Protein AF-A0A8T0G7X6-F1 (afdb_monomer_lite)

Foldseek 3Di:
DDDDDDDDDDDDDDDDDDDDDDDDDDDDDDDDDDDDDDDDDDDDDDDDDDDDDDDDDDDDDDDDDDDDDDPPPPPPDPPPPDPQQLQNCLVVLLVVPDADDDLLHGDEDPCRNFVQKAWCPHPDPSHFFKWFAPPVCLVPVVVLLVVLCVVQFAPKDWDDWDWDDPVPWTWIKTWMWGDADPGIKIKIWIRTRRIITIMIGDSHWDADPPVRHTDYSVCRSVVSVVSSCVSSVTDGPDPVPPD

pLDDT: mean 71.06, std 24.98, range [27.72, 97.06]

Radius of gyration: 34.69 Å; chains: 1; bounding box: 68×99×105 Å

Sequence (243 aa):
MASLCSSCRPQAHLSLVSSKLATTSPTRTRQHLSMCRNQSSSNSSAEETHSIDGAASVIRTALCSVVCTAAVVLQSLPDTAVAATPYSQSQTQSERLQIGLLNGRIRACPLDINPNCVSTSSSNQAYAFPWEVPASDSATAVKKIESAILGTQKNPQIVKVEDISDGKRNGKYMVAEVDGFLGRDTLEFLVRDDIVTYRSMANKVQYVYPFTTPLGDFGAQQKHIQALGDELGWLLPDFDTTK

Organism: Ceratodon purpureus (NCBI:txid3225)

InterPro domains:
  IPR010865 Protein of unknown function DUF1499 [PF07386] (113-232)
  IPR037734 Thylakoid lumenal 17.9kDa protein [PTHR36783] (22-242)

Secondary structure (DSSP, 8-state):
-------------------------------------------------------------------------------------HHHHHHTHHHH---SEETTEEPPP-TTT-SSEEETT-SSTTB-PPEEPPTTTGGGHHHHHHHHHHHHSSS-EEEEEEEEE-SS-EEEEEEEEEE-SSSEEEEEEEEETTEEEEEEEES---EETTTTEEPP-TTHHHHHHHHHHHHHTPBP--GGG--

Structure (mmCIF, N/CA/C/O backbone):
data_AF-A0A8T0G7X6-F1
#
_entry.id   AF-A0A8T0G7X6-F1
#
loop_
_atom_site.group_PDB
_atom_site.id
_atom_site.type_symbol
_atom_site.label_atom_id
_atom_site.label_alt_id
_atom_site.label_comp_id
_atom_site.label_asym_id
_atom_site.label_entity_id
_atom_site.label_seq_id
_atom_site.pdbx_PDB_ins_code
_atom_site.Cartn_x
_atom_site.Cartn_y
_atom_site.Cartn_z
_atom_site.occupancy
_atom_site.B_iso_or_equiv
_atom_site.auth_seq_id
_atom_site.auth_comp_id
_atom_site.auth_asym_id
_atom_site.auth_atom_id
_atom_site.pdbx_PDB_model_num
ATOM 1 N N . MET A 1 1 ? -24.792 -42.564 39.407 1.00 38.50 1 MET A N 1
ATOM 2 C CA . MET A 1 1 ? -23.898 -43.741 39.481 1.00 38.50 1 MET A CA 1
ATOM 3 C C . MET A 1 1 ? -22.572 -43.291 38.874 1.00 38.50 1 MET A C 1
ATOM 5 O O . MET A 1 1 ? -22.574 -42.991 37.694 1.00 38.50 1 MET A O 1
ATOM 9 N N . ALA A 1 2 ? -21.651 -42.757 39.691 1.00 36.31 2 ALA A N 1
ATOM 10 C CA . ALA A 1 2 ? -20.447 -43.437 40.224 1.00 36.31 2 ALA A CA 1
ATOM 11 C C . ALA A 1 2 ? -19.443 -43.794 39.097 1.00 36.31 2 ALA A C 1
ATOM 13 O O . ALA A 1 2 ? -19.868 -44.365 38.109 1.00 36.31 2 ALA A O 1
ATOM 14 N N . SER A 1 3 ? -18.129 -43.543 39.134 1.00 34.56 3 SER A N 1
ATOM 15 C CA . SER A 1 3 ? -17.197 -43.042 40.150 1.00 34.56 3 SER A CA 1
ATOM 16 C C . SER A 1 3 ? -15.853 -42.666 39.476 1.00 34.56 3 SER A C 1
ATOM 18 O O . SER A 1 3 ? -15.561 -43.100 38.368 1.00 34.56 3 SER A O 1
ATOM 20 N N . LEU A 1 4 ? -15.075 -41.873 40.215 1.00 42.56 4 LEU A N 1
ATOM 21 C CA . LEU A 1 4 ? -13.697 -41.362 40.096 1.00 42.56 4 LEU A CA 1
ATOM 22 C C . LEU A 1 4 ? -12.575 -42.330 39.649 1.00 42.56 4 LEU A C 1
ATOM 24 O O . LEU A 1 4 ? -12.628 -43.507 39.991 1.00 42.56 4 LEU A O 1
ATOM 28 N N . CYS A 1 5 ? -11.511 -41.768 39.037 1.00 35.19 5 CYS A N 1
ATOM 29 C CA . CYS A 1 5 ? -10.055 -41.938 39.321 1.00 35.19 5 CYS A CA 1
ATOM 30 C C . CYS A 1 5 ? -9.218 -41.396 38.135 1.00 35.19 5 CYS A C 1
ATOM 32 O O . CYS A 1 5 ? -9.669 -41.483 37.004 1.00 35.19 5 CYS A O 1
ATOM 34 N N . SER A 1 6 ? -7.978 -40.907 38.221 1.00 37.00 6 SER A N 1
ATOM 35 C CA . SER A 1 6 ? -7.136 -40.297 39.258 1.00 37.00 6 SER A CA 1
ATOM 36 C C . SER A 1 6 ? -5.908 -39.699 38.540 1.00 37.00 6 SER A C 1
ATOM 38 O O . SER A 1 6 ? -5.442 -40.230 37.538 1.00 37.00 6 SER A O 1
ATOM 40 N N . SER A 1 7 ? -5.410 -38.601 39.101 1.00 38.72 7 SER A N 1
ATOM 41 C CA . SER A 1 7 ? -4.152 -37.874 38.864 1.00 38.72 7 SER A CA 1
ATOM 42 C C . SER A 1 7 ? -2.894 -38.714 38.570 1.00 38.72 7 SER A C 1
ATOM 44 O O . SER A 1 7 ? -2.686 -39.735 39.219 1.00 38.72 7 SER A O 1
ATOM 46 N N . CYS A 1 8 ? -1.984 -38.188 37.733 1.00 32.84 8 CYS A N 1
ATOM 47 C CA . CYS A 1 8 ? -0.552 -38.140 38.068 1.00 32.84 8 CYS A CA 1
ATOM 48 C C . CYS A 1 8 ? 0.222 -37.097 37.233 1.00 32.84 8 CYS A C 1
ATOM 50 O O . CYS A 1 8 ? 0.187 -37.083 36.006 1.00 32.84 8 CYS A O 1
ATOM 52 N N . ARG A 1 9 ? 0.934 -36.228 37.953 1.00 38.31 9 ARG A N 1
ATOM 53 C CA . ARG A 1 9 ? 1.831 -35.140 37.529 1.00 38.31 9 ARG A CA 1
ATOM 54 C C . ARG A 1 9 ? 3.256 -35.555 37.923 1.00 38.31 9 ARG A C 1
ATOM 56 O O . ARG A 1 9 ? 3.391 -36.176 38.975 1.00 38.31 9 ARG A O 1
ATOM 63 N N . PRO A 1 10 ? 4.313 -35.121 37.220 1.00 35.34 10 PRO A N 1
ATOM 64 C CA . PRO A 1 10 ? 5.614 -34.967 37.864 1.00 35.34 10 PRO A CA 1
ATOM 65 C C . PRO A 1 10 ? 6.030 -33.494 37.914 1.00 35.34 10 PRO A C 1
ATOM 67 O O . PRO A 1 10 ? 6.134 -32.808 36.901 1.00 35.34 10 PRO A O 1
ATOM 70 N N . GLN A 1 11 ? 6.262 -33.032 39.139 1.00 35.81 11 GLN A N 1
ATOM 71 C CA . GLN A 1 11 ? 7.026 -31.842 39.501 1.00 35.81 11 GLN A CA 1
ATOM 72 C C . GLN A 1 11 ? 8.491 -32.268 39.665 1.00 35.81 11 GLN A C 1
ATOM 74 O O . GLN A 1 11 ? 8.756 -33.250 40.355 1.00 35.81 11 GLN A O 1
ATOM 79 N N . ALA A 1 12 ? 9.432 -31.508 39.106 1.00 38.78 12 ALA A N 1
ATOM 80 C CA . ALA A 1 12 ? 10.824 -31.519 39.546 1.00 38.78 12 ALA A CA 1
ATOM 81 C C . ALA A 1 12 ? 11.119 -30.189 40.252 1.00 38.78 12 ALA A C 1
ATOM 83 O O . ALA A 1 12 ? 10.685 -29.124 39.813 1.00 38.78 12 ALA A O 1
ATOM 84 N N . HIS A 1 13 ? 11.795 -30.290 41.392 1.00 33.59 13 HIS A N 1
ATOM 85 C CA . HIS A 1 13 ? 11.956 -29.261 42.410 1.00 33.59 13 HIS A CA 1
ATOM 86 C C . HIS A 1 13 ? 13.442 -28.870 42.517 1.00 33.59 13 HIS A C 1
ATOM 88 O O . HIS A 1 13 ? 14.295 -29.748 42.551 1.00 33.59 13 HIS A O 1
ATOM 94 N N . LEU A 1 14 ? 13.682 -27.555 42.602 1.00 35.25 14 LEU A N 1
ATOM 95 C CA . LEU A 1 14 ? 14.741 -26.808 43.311 1.00 35.25 14 LEU A CA 1
ATOM 96 C C . LEU A 1 14 ? 16.224 -27.237 43.260 1.00 35.25 14 LEU A C 1
ATOM 98 O O . LEU A 1 14 ? 16.594 -28.282 43.777 1.00 35.25 14 LEU A O 1
ATOM 102 N N . SER A 1 15 ? 17.087 -26.245 42.991 1.00 32.94 15 SER A N 1
ATOM 103 C CA . SER A 1 15 ? 18.004 -25.735 44.032 1.00 32.94 15 SER A CA 1
ATOM 104 C C . SER A 1 15 ? 18.528 -24.320 43.733 1.00 32.94 15 SER A C 1
ATOM 106 O O . SER A 1 15 ? 19.076 -24.058 42.666 1.00 32.94 15 SER A O 1
ATOM 108 N N . LEU A 1 16 ? 18.365 -23.441 44.728 1.00 35.25 16 LEU A N 1
ATOM 109 C CA . LEU A 1 16 ? 19.013 -22.139 44.921 1.00 35.25 16 LEU A CA 1
ATOM 110 C C . LEU A 1 16 ? 20.541 -22.270 45.052 1.00 35.25 16 LEU A C 1
ATOM 112 O O . LEU A 1 16 ? 21.002 -23.129 45.798 1.00 35.25 16 LEU A O 1
ATOM 116 N N . VAL A 1 17 ? 21.286 -21.287 44.532 1.00 34.47 17 VAL A N 1
ATOM 117 C CA . VAL A 1 17 ? 22.502 -20.765 45.185 1.00 34.47 17 VAL A CA 1
ATOM 118 C C . VAL A 1 17 ? 22.492 -19.237 45.091 1.00 34.47 17 VAL A C 1
ATOM 120 O O . VAL A 1 17 ? 22.180 -18.663 44.053 1.00 34.47 17 VAL A O 1
ATOM 123 N N . SER A 1 18 ? 22.795 -18.600 46.220 1.00 35.97 18 SER A N 1
ATOM 124 C CA . SER A 1 18 ? 22.782 -17.161 46.476 1.00 35.97 18 SER A CA 1
ATOM 125 C C . SER A 1 18 ? 24.140 -16.735 47.038 1.00 35.97 18 SER A C 1
ATOM 127 O O . SER A 1 18 ? 24.637 -17.385 47.957 1.00 35.97 18 SER A O 1
ATOM 129 N N . SER A 1 19 ? 24.697 -15.631 46.537 1.00 35.44 19 SER A N 1
ATOM 130 C CA . SER A 1 19 ? 25.733 -14.801 47.189 1.00 35.44 19 SER A CA 1
ATOM 131 C C . SER A 1 19 ? 25.877 -13.491 46.388 1.00 35.44 19 SER A C 1
ATOM 133 O O . SER A 1 19 ? 26.244 -13.506 45.223 1.00 35.44 19 SER A O 1
ATOM 135 N N . LYS A 1 20 ? 25.274 -12.380 46.836 1.00 32.72 20 LYS A N 1
ATOM 136 C CA . LYS A 1 20 ? 25.773 -11.322 47.751 1.00 32.72 20 LYS A CA 1
ATOM 137 C C . LYS A 1 20 ? 26.868 -10.386 47.187 1.00 32.72 20 LYS A C 1
ATOM 139 O O . LYS A 1 20 ? 28.030 -10.750 47.133 1.00 32.72 20 LYS A O 1
ATOM 144 N N . LEU A 1 21 ? 26.414 -9.152 46.912 1.00 34.34 21 LEU A N 1
ATOM 145 C CA . LEU A 1 21 ? 26.937 -7.821 47.293 1.00 34.34 21 LEU A CA 1
ATOM 146 C C . LEU A 1 21 ? 28.433 -7.478 47.121 1.00 34.34 21 LEU A C 1
ATOM 148 O O . LEU A 1 21 ? 29.266 -8.002 47.851 1.00 34.34 21 LEU A O 1
ATOM 152 N N . ALA A 1 22 ? 28.709 -6.401 46.369 1.00 32.16 22 ALA A N 1
ATOM 153 C CA . ALA A 1 22 ? 29.628 -5.339 46.805 1.00 32.16 22 ALA A CA 1
ATOM 154 C C . ALA A 1 22 ? 29.417 -4.009 46.047 1.00 32.16 22 ALA A C 1
ATOM 156 O O . ALA A 1 22 ? 29.559 -3.910 44.833 1.00 32.16 22 ALA A O 1
ATOM 157 N N . THR A 1 23 ? 29.092 -2.993 46.840 1.00 30.73 23 THR A N 1
ATOM 158 C CA . THR A 1 23 ? 29.170 -1.539 46.654 1.00 30.73 23 THR A CA 1
ATOM 159 C C . THR A 1 23 ? 30.551 -1.058 46.196 1.00 30.73 23 THR A C 1
ATOM 161 O O . THR A 1 23 ? 31.540 -1.542 46.736 1.00 30.73 23 THR A O 1
ATOM 164 N N . THR A 1 24 ? 30.628 -0.044 45.319 1.00 32.19 24 THR A N 1
ATOM 165 C CA . THR A 1 24 ? 31.386 1.223 45.528 1.00 32.19 24 THR A CA 1
ATOM 166 C C . THR A 1 24 ? 31.416 2.113 44.275 1.00 32.19 24 THR A C 1
ATOM 168 O O . THR A 1 24 ? 31.915 1.731 43.223 1.00 32.19 24 THR A O 1
ATOM 171 N N . SER A 1 25 ? 30.928 3.349 44.424 1.00 38.19 25 SER A N 1
ATOM 172 C CA . SER A 1 25 ? 31.364 4.515 43.641 1.00 38.19 25 SER A CA 1
ATOM 173 C C . SER A 1 25 ? 32.756 4.961 44.113 1.00 38.19 25 SER A C 1
ATOM 175 O O . SER A 1 25 ? 33.103 4.724 45.274 1.00 38.19 25 SER A O 1
ATOM 177 N N . PRO A 1 26 ? 33.513 5.700 43.282 1.00 41.00 26 PRO A N 1
ATOM 178 C CA . PRO A 1 26 ? 33.838 7.060 43.711 1.00 41.00 26 PRO A CA 1
ATOM 179 C C . PRO A 1 26 ? 33.877 8.111 42.586 1.00 41.00 26 PRO A C 1
ATOM 181 O O . PRO A 1 26 ? 34.271 7.883 41.447 1.00 41.00 26 PRO A O 1
ATOM 184 N N . THR A 1 27 ? 33.497 9.313 42.999 1.00 33.62 27 THR A N 1
ATOM 185 C CA . THR A 1 27 ? 33.714 10.638 42.411 1.00 33.62 27 THR A CA 1
ATOM 186 C C . THR A 1 27 ? 35.208 11.021 42.420 1.00 33.62 27 THR A C 1
ATOM 188 O O . THR A 1 27 ? 35.896 10.612 43.354 1.00 33.62 27 THR A O 1
ATOM 191 N N . ARG A 1 28 ? 35.669 11.893 41.488 1.00 32.31 28 ARG A N 1
ATOM 192 C CA . ARG A 1 28 ? 36.459 13.148 41.737 1.00 32.31 28 ARG A CA 1
ATOM 193 C C . ARG A 1 28 ? 37.462 13.560 40.612 1.00 32.31 28 ARG A C 1
ATOM 195 O O . ARG A 1 28 ? 38.584 13.087 40.577 1.00 32.31 28 ARG A O 1
ATOM 202 N N . THR A 1 29 ? 37.049 14.545 39.791 1.00 31.83 29 THR A N 1
ATOM 203 C CA . THR A 1 29 ? 37.648 15.907 39.599 1.00 31.83 29 THR A CA 1
ATOM 204 C C . THR A 1 29 ? 38.984 16.190 38.849 1.00 31.83 29 THR A C 1
ATOM 206 O O . THR A 1 29 ? 40.036 15.724 39.260 1.00 31.83 29 THR A O 1
ATOM 209 N N . ARG A 1 30 ? 38.894 17.219 37.955 1.00 35.50 30 ARG A N 1
ATOM 210 C CA . ARG A 1 30 ? 39.888 18.231 37.441 1.00 35.50 30 ARG A CA 1
ATOM 211 C C . ARG A 1 30 ? 40.949 17.749 36.426 1.00 35.50 30 ARG A C 1
ATOM 213 O O . ARG A 1 30 ? 41.383 16.621 36.526 1.00 35.50 30 ARG A O 1
ATOM 220 N N . GLN A 1 31 ? 41.443 18.515 35.436 1.00 33.16 31 GLN A N 1
ATOM 221 C CA . GLN A 1 31 ? 41.565 19.967 35.125 1.00 33.16 31 GLN A CA 1
ATOM 222 C C . GLN A 1 31 ? 41.861 20.098 33.594 1.00 33.16 31 GLN A C 1
ATOM 224 O O . GLN A 1 31 ? 42.490 19.202 33.052 1.00 33.16 31 GLN A O 1
ATOM 229 N N . HIS A 1 32 ? 41.257 21.015 32.820 1.00 31.17 32 HIS A N 1
ATOM 230 C CA . HIS A 1 32 ? 41.670 22.394 32.439 1.00 31.17 32 HIS A CA 1
ATOM 231 C C . HIS A 1 32 ? 42.857 22.544 31.446 1.00 31.17 32 HIS A C 1
ATOM 233 O O . HIS A 1 32 ? 43.876 21.889 31.624 1.00 31.17 32 HIS A O 1
ATOM 239 N N . LEU A 1 33 ? 42.721 23.541 30.538 1.00 32.94 33 LEU A N 1
ATOM 240 C CA . LEU A 1 33 ? 43.637 24.121 29.511 1.00 32.94 33 LEU A CA 1
ATOM 241 C C . LEU A 1 33 ? 43.355 23.637 28.069 1.00 32.94 33 LEU A C 1
ATOM 243 O O . LEU A 1 33 ? 43.176 22.450 27.857 1.00 32.94 33 LEU A O 1
ATOM 247 N N . SER A 1 34 ? 43.317 24.449 27.005 1.00 33.84 34 SER A N 1
ATOM 248 C CA . SER A 1 34 ? 43.441 25.902 26.800 1.00 33.84 34 SER A CA 1
ATOM 249 C C . SER A 1 34 ? 43.168 26.224 25.312 1.00 33.84 34 SER A C 1
ATOM 251 O O . SER A 1 34 ? 43.668 25.520 24.446 1.00 33.84 34 SER A O 1
ATOM 253 N N . MET A 1 35 ? 42.390 27.285 25.070 1.00 30.67 35 MET A N 1
ATOM 254 C CA . MET A 1 35 ? 42.513 28.374 24.076 1.00 30.67 35 MET A CA 1
ATOM 255 C C . MET A 1 35 ? 43.085 28.217 22.637 1.00 30.67 35 MET A C 1
ATOM 257 O O . MET A 1 35 ? 44.117 27.605 22.396 1.00 30.67 35 MET A O 1
ATOM 261 N N . CYS A 1 36 ? 42.468 29.045 21.768 1.00 27.72 36 CYS A N 1
ATOM 262 C CA . CYS A 1 36 ? 42.935 29.696 20.527 1.00 27.72 36 CYS A CA 1
ATOM 263 C C . CYS A 1 36 ? 42.725 28.984 19.176 1.00 27.72 36 CYS A C 1
ATOM 265 O O . CYS A 1 36 ? 43.529 28.154 18.766 1.00 27.72 36 CYS A O 1
ATOM 267 N N . ARG A 1 37 ? 41.781 29.498 18.366 1.00 28.38 37 ARG A N 1
ATOM 268 C CA . ARG A 1 37 ? 42.071 29.753 16.944 1.00 28.38 37 ARG A CA 1
ATOM 269 C C . ARG A 1 37 ? 41.315 30.970 16.406 1.00 28.38 37 ARG A C 1
ATOM 271 O O . ARG A 1 37 ? 40.099 31.071 16.515 1.00 28.38 37 ARG A O 1
ATOM 278 N N . ASN A 1 38 ? 42.112 31.885 15.866 1.00 28.77 38 ASN A N 1
ATOM 279 C CA . ASN A 1 38 ? 41.756 33.160 15.262 1.00 28.77 38 ASN A CA 1
ATOM 280 C C . ASN A 1 38 ? 41.228 32.995 13.827 1.00 28.77 38 ASN A C 1
ATOM 282 O O . ASN A 1 38 ? 41.682 32.109 13.108 1.00 28.77 38 ASN A O 1
ATOM 286 N N . GLN A 1 39 ? 40.331 33.923 13.473 1.00 31.33 39 GLN A N 1
ATOM 287 C CA . GLN A 1 39 ? 40.160 34.663 12.209 1.00 31.33 39 GLN A CA 1
ATOM 288 C C . GLN A 1 39 ? 40.537 34.000 10.878 1.00 31.33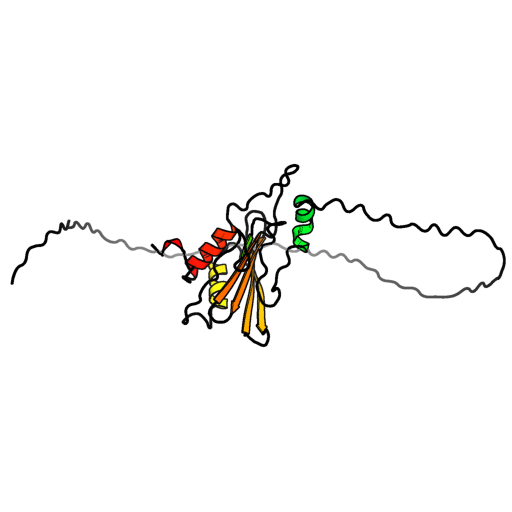 39 GLN A C 1
ATOM 290 O O . GLN A 1 39 ? 41.682 33.614 10.672 1.00 31.33 39 GLN A O 1
ATOM 295 N N . SER A 1 40 ? 39.624 34.093 9.905 1.00 32.19 40 SER A N 1
ATOM 296 C CA . SER A 1 40 ? 39.918 34.600 8.552 1.00 32.19 40 SER A CA 1
ATOM 297 C C . SER A 1 40 ? 38.612 34.937 7.832 1.00 32.19 40 SER A C 1
ATOM 299 O O . SER A 1 40 ? 37.860 34.062 7.416 1.00 32.19 40 SER A O 1
ATOM 301 N N . SER A 1 41 ? 38.353 36.232 7.728 1.00 33.66 41 SER A N 1
ATOM 302 C CA . SER A 1 41 ? 37.435 36.873 6.794 1.00 33.66 41 SER A CA 1
ATOM 303 C C . SER A 1 41 ? 38.135 37.095 5.451 1.00 33.66 41 SER A C 1
ATOM 305 O O . SER A 1 41 ? 39.251 37.610 5.435 1.00 33.66 41 SER A O 1
ATOM 307 N N . SER A 1 42 ? 37.457 36.812 4.339 1.00 34.44 42 SER A N 1
ATOM 308 C CA . SER A 1 42 ? 37.736 37.450 3.048 1.00 34.44 42 SER A CA 1
ATOM 309 C C . SER A 1 42 ? 36.480 37.485 2.170 1.00 34.44 42 SER A C 1
ATOM 311 O O . SER A 1 42 ? 35.826 36.474 1.931 1.00 34.44 42 SER A O 1
ATOM 313 N N . ASN A 1 43 ? 36.160 38.705 1.734 1.00 31.86 43 ASN A N 1
ATOM 314 C CA . ASN A 1 43 ? 35.112 39.087 0.789 1.00 31.86 43 ASN A CA 1
ATOM 315 C C . ASN A 1 43 ? 35.497 38.759 -0.665 1.00 31.86 43 ASN A C 1
ATOM 317 O O . ASN A 1 43 ? 36.675 38.780 -1.013 1.00 31.86 43 ASN A O 1
ATOM 321 N N . SER A 1 44 ? 34.491 38.592 -1.525 1.00 32.78 44 SER A N 1
ATOM 322 C CA . SER A 1 44 ? 34.402 39.136 -2.902 1.00 32.78 44 SER A CA 1
ATOM 323 C C . SER A 1 44 ? 32.973 38.837 -3.395 1.00 32.78 44 SER A C 1
ATOM 325 O O . SER A 1 44 ? 32.543 37.691 -3.346 1.00 32.78 44 SER A O 1
ATOM 327 N N . SER A 1 45 ? 32.070 39.808 -3.558 1.00 30.70 45 SER A N 1
ATOM 328 C CA . SER A 1 45 ? 32.000 40.887 -4.561 1.00 30.70 45 SER A CA 1
ATOM 329 C C . SER A 1 45 ? 31.865 40.359 -5.992 1.00 30.70 45 SER A C 1
ATOM 331 O O . SER A 1 45 ? 32.862 40.009 -6.614 1.00 30.70 45 SER A O 1
ATOM 333 N N . ALA A 1 46 ? 30.634 40.365 -6.507 1.00 33.66 46 ALA A N 1
ATOM 334 C CA . ALA A 1 46 ? 30.335 40.418 -7.934 1.00 33.66 46 ALA A CA 1
ATOM 335 C C . ALA A 1 46 ? 29.163 41.395 -8.144 1.00 33.66 46 ALA A C 1
ATOM 337 O O . ALA A 1 46 ? 28.008 41.079 -7.855 1.00 33.66 46 ALA A O 1
ATOM 338 N N . GLU A 1 47 ? 29.518 42.609 -8.567 1.00 32.09 47 GLU A N 1
ATOM 339 C CA . GLU A 1 47 ? 28.715 43.519 -9.399 1.00 32.09 47 GLU A CA 1
ATOM 340 C C . GLU A 1 47 ? 28.405 42.810 -10.749 1.00 32.09 47 GLU A C 1
ATOM 342 O O . GLU A 1 47 ? 29.050 41.821 -11.084 1.00 32.09 47 GLU A O 1
ATOM 347 N N . GLU A 1 48 ? 27.434 43.170 -11.590 1.00 32.09 48 GLU A N 1
ATOM 348 C CA . GLU A 1 48 ? 26.993 44.508 -11.971 1.00 32.09 48 GLU A CA 1
ATOM 349 C C . GLU A 1 48 ? 25.700 44.387 -12.809 1.00 32.09 48 GLU A C 1
ATOM 351 O O . GLU A 1 48 ? 25.562 43.512 -13.667 1.00 32.09 48 GLU A O 1
ATOM 356 N N . THR A 1 49 ? 24.747 45.284 -12.574 1.00 38.47 49 THR A N 1
ATOM 357 C CA . THR A 1 49 ? 23.612 45.591 -13.456 1.00 38.47 49 THR A CA 1
ATOM 358 C C . THR A 1 49 ? 23.921 46.884 -14.193 1.00 38.47 49 THR A C 1
ATOM 360 O O . THR A 1 49 ? 24.292 47.827 -13.510 1.00 38.47 49 THR A O 1
ATOM 363 N N . HIS A 1 50 ? 23.649 47.003 -15.497 1.00 32.56 50 HIS A N 1
ATOM 364 C CA . HIS A 1 50 ? 23.304 48.303 -16.092 1.00 32.56 50 HIS A CA 1
ATOM 365 C C . HIS A 1 50 ? 22.521 48.169 -17.411 1.00 32.56 50 HIS A C 1
ATOM 367 O O . HIS A 1 50 ? 22.984 47.580 -18.385 1.00 32.56 50 HIS A O 1
ATOM 373 N N . SER A 1 51 ? 21.323 48.760 -17.408 1.00 36.09 51 SER A N 1
ATOM 374 C CA . SER A 1 51 ? 20.514 49.140 -18.574 1.00 36.09 51 SER A CA 1
ATOM 375 C C . SER A 1 51 ? 21.061 50.407 -19.231 1.00 36.09 51 SER A C 1
ATOM 377 O O . SER A 1 51 ? 21.533 51.288 -18.511 1.00 36.09 51 SER A O 1
ATOM 379 N N . ILE A 1 52 ? 20.872 50.560 -20.550 1.00 43.97 52 ILE A N 1
ATOM 380 C CA . ILE A 1 52 ? 20.821 51.869 -21.226 1.00 43.97 52 ILE A CA 1
ATOM 381 C C . ILE A 1 52 ? 19.777 51.834 -22.361 1.00 43.97 52 ILE A C 1
ATOM 383 O O . ILE A 1 52 ? 19.722 50.890 -23.149 1.00 43.97 52 ILE A O 1
ATOM 387 N N . ASP A 1 53 ? 18.953 52.881 -22.385 1.00 35.53 53 ASP A N 1
ATOM 388 C CA . ASP A 1 53 ? 17.903 53.249 -23.339 1.00 35.53 53 ASP A CA 1
ATOM 389 C C . ASP A 1 53 ? 18.389 53.584 -24.767 1.00 35.53 53 ASP A C 1
ATOM 391 O O . ASP A 1 53 ? 19.494 54.085 -24.961 1.00 35.53 53 ASP A O 1
ATOM 395 N N . GLY A 1 54 ? 17.458 53.511 -25.733 1.00 33.78 54 GLY A N 1
ATOM 396 C CA . GLY A 1 54 ? 17.139 54.706 -26.534 1.00 33.78 54 GLY A CA 1
ATOM 397 C C . GLY A 1 54 ? 17.425 54.736 -28.049 1.00 33.78 54 GLY A C 1
ATOM 398 O O . GLY A 1 54 ? 18.562 54.848 -28.482 1.00 33.78 54 GLY A O 1
ATOM 399 N N . ALA A 1 55 ? 16.321 54.871 -28.803 1.00 37.03 55 ALA A N 1
ATOM 400 C CA . ALA A 1 55 ? 16.123 55.685 -30.021 1.00 37.03 55 ALA A CA 1
ATOM 401 C C . ALA A 1 55 ? 16.461 55.145 -31.442 1.00 37.03 55 ALA A C 1
ATOM 403 O O . ALA A 1 55 ? 17.583 55.185 -31.925 1.00 37.03 55 ALA A O 1
ATOM 404 N N . ALA A 1 56 ? 15.367 54.795 -32.139 1.00 40.81 56 ALA A N 1
ATOM 405 C CA . ALA A 1 56 ? 14.918 55.234 -33.474 1.00 40.81 56 ALA A CA 1
ATOM 406 C C . ALA A 1 56 ? 15.851 55.190 -34.709 1.00 40.81 56 ALA A C 1
ATOM 408 O O . ALA A 1 56 ? 16.769 55.989 -34.847 1.00 40.81 56 ALA A O 1
ATOM 409 N N . SER A 1 57 ? 15.415 54.454 -35.743 1.00 36.34 57 SER A N 1
ATOM 410 C CA . SER A 1 57 ? 15.320 55.011 -37.103 1.00 36.34 57 SER A CA 1
ATOM 411 C C . SER A 1 57 ? 14.320 54.235 -37.967 1.00 36.34 57 SER A C 1
ATOM 413 O O . SER A 1 57 ? 14.307 53.006 -38.003 1.00 36.34 57 SER A O 1
ATOM 415 N N . VAL A 1 58 ? 13.458 54.991 -38.643 1.00 46.28 58 VAL A N 1
ATOM 416 C CA . VAL A 1 58 ? 12.434 54.551 -39.592 1.00 46.28 58 VAL A CA 1
ATOM 417 C C . VAL A 1 58 ? 13.042 54.582 -40.990 1.00 46.28 58 VAL A C 1
ATOM 419 O O . VAL A 1 58 ? 13.446 55.648 -41.441 1.00 46.28 58 VAL A O 1
ATOM 422 N N . ILE A 1 59 ? 13.016 53.466 -41.723 1.00 49.16 59 ILE A N 1
ATOM 423 C CA . ILE A 1 59 ? 13.087 53.494 -43.191 1.00 49.16 59 ILE A CA 1
ATOM 424 C C . ILE A 1 59 ? 11.980 52.594 -43.738 1.00 49.16 59 ILE A C 1
ATOM 426 O O . ILE A 1 59 ? 12.041 51.370 -43.673 1.00 49.16 59 ILE A O 1
ATOM 430 N N . ARG A 1 60 ? 10.938 53.242 -44.264 1.00 50.56 60 ARG A N 1
ATOM 431 C CA . ARG A 1 60 ? 9.968 52.647 -45.181 1.00 50.56 60 ARG A CA 1
ATOM 432 C C . ARG A 1 60 ? 10.438 52.934 -46.601 1.00 50.56 60 ARG A C 1
ATOM 434 O O . ARG A 1 60 ? 10.458 54.096 -46.992 1.00 50.56 60 ARG A O 1
ATOM 441 N N . THR A 1 61 ? 10.683 51.898 -47.390 1.00 50.00 61 THR A N 1
ATOM 442 C CA . THR A 1 61 ? 10.544 51.958 -48.849 1.00 50.00 61 THR A CA 1
ATOM 443 C C . THR A 1 61 ? 9.937 50.659 -49.353 1.00 50.00 61 THR A C 1
ATOM 445 O O . THR A 1 61 ? 10.112 49.586 -48.782 1.00 50.00 61 THR A O 1
ATOM 448 N N . ALA A 1 62 ? 9.100 50.822 -50.367 1.00 47.00 62 ALA A N 1
ATOM 449 C CA . ALA A 1 62 ? 8.082 49.889 -50.788 1.00 47.00 62 ALA A CA 1
ATOM 450 C C . ALA A 1 62 ? 8.475 49.122 -52.060 1.00 47.00 62 ALA A C 1
ATOM 452 O O . ALA A 1 62 ? 9.165 49.655 -52.922 1.00 47.00 62 ALA A O 1
ATOM 453 N N . LEU A 1 63 ? 7.844 47.950 -52.172 1.00 47.94 63 LEU A N 1
ATOM 454 C CA . LEU A 1 63 ? 7.308 47.297 -53.372 1.00 47.94 63 LEU A CA 1
ATOM 455 C C . LEU A 1 63 ? 8.215 46.512 -54.337 1.00 47.94 63 LEU A C 1
ATOM 457 O O . LEU A 1 63 ? 9.212 46.985 -54.863 1.00 47.94 63 LEU A O 1
ATOM 461 N N . CYS A 1 64 ? 7.629 45.355 -54.672 1.00 37.72 64 CYS A N 1
ATOM 462 C CA . CYS A 1 64 ? 7.756 44.534 -55.874 1.00 37.72 64 CYS A CA 1
ATOM 463 C C . CYS A 1 64 ? 8.983 43.631 -56.010 1.00 37.72 64 CYS A C 1
ATOM 465 O O . CYS A 1 64 ? 10.006 44.042 -56.534 1.00 37.72 64 CYS A O 1
ATOM 467 N N . SER A 1 65 ? 8.772 42.333 -55.773 1.00 43.38 65 SER A N 1
ATOM 468 C CA . SER A 1 65 ? 8.620 41.398 -56.900 1.00 43.38 65 SER A CA 1
ATOM 469 C C . SER A 1 65 ? 8.169 40.013 -56.432 1.00 43.38 65 SER A C 1
ATOM 471 O O . SER A 1 65 ? 8.678 39.453 -55.467 1.00 43.38 65 SER A O 1
ATOM 473 N N . VAL A 1 66 ? 7.181 39.500 -57.160 1.00 58.84 66 VAL A N 1
ATOM 474 C CA . VAL A 1 66 ? 6.719 38.111 -57.243 1.00 58.84 66 VAL A CA 1
ATOM 475 C C . VAL A 1 66 ? 7.906 37.139 -57.284 1.00 58.84 66 VAL A C 1
ATOM 477 O O . VAL A 1 66 ? 8.896 37.460 -57.933 1.00 58.84 66 VAL A O 1
ATOM 480 N N . VAL A 1 67 ? 7.775 35.963 -56.649 1.00 49.66 67 VAL A N 1
ATOM 481 C CA . VAL A 1 67 ? 8.114 34.618 -57.182 1.00 49.66 67 VAL A CA 1
ATOM 482 C C . VAL A 1 67 ? 8.358 33.603 -56.040 1.00 49.66 67 VAL A C 1
ATOM 484 O O . VAL A 1 67 ? 9.043 33.881 -55.064 1.00 49.66 67 VAL A O 1
ATOM 487 N N . CYS A 1 68 ? 7.809 32.399 -56.245 1.00 40.25 68 CYS A N 1
ATOM 488 C CA . CYS A 1 68 ? 8.061 31.121 -55.565 1.00 40.25 68 CYS A CA 1
ATOM 489 C C . CYS A 1 68 ? 7.385 30.848 -54.212 1.00 40.25 68 CYS A C 1
ATOM 491 O O . CYS A 1 68 ? 7.970 30.884 -53.134 1.00 40.25 68 CYS A O 1
ATOM 493 N N . THR A 1 69 ? 6.145 30.372 -54.335 1.00 53.47 69 THR A N 1
ATOM 494 C CA . THR A 1 69 ? 5.620 29.239 -53.566 1.00 53.47 69 THR A CA 1
ATOM 495 C C . THR A 1 69 ? 6.646 28.110 -53.422 1.00 53.47 69 THR A C 1
ATOM 497 O O . THR A 1 69 ? 6.954 27.424 -54.393 1.00 53.47 69 THR A O 1
ATOM 500 N N . ALA A 1 70 ? 7.099 27.874 -52.197 1.00 48.84 70 ALA A N 1
ATOM 501 C CA . ALA A 1 70 ? 7.507 26.560 -51.708 1.00 48.84 70 ALA A CA 1
ATOM 502 C C . ALA A 1 70 ? 7.415 26.581 -50.177 1.00 48.84 70 ALA A C 1
ATOM 504 O O . ALA A 1 70 ? 8.417 26.631 -49.468 1.00 48.84 70 ALA A O 1
ATOM 505 N N . ALA A 1 71 ? 6.188 26.594 -49.651 1.00 50.38 71 ALA A N 1
ATOM 506 C CA . ALA A 1 71 ? 5.984 26.183 -48.272 1.00 50.38 71 ALA A CA 1
ATOM 507 C C . ALA A 1 71 ? 6.326 24.690 -48.209 1.00 50.38 71 ALA A C 1
ATOM 509 O O . ALA A 1 71 ? 5.545 23.846 -48.648 1.00 50.38 71 ALA A O 1
ATOM 510 N N . VAL A 1 72 ? 7.526 24.369 -47.726 1.00 48.75 72 VAL A N 1
ATOM 511 C CA . VAL A 1 72 ? 7.874 23.012 -47.311 1.00 48.75 72 VAL A CA 1
ATOM 512 C C . VAL A 1 72 ? 6.972 22.703 -46.123 1.00 48.75 72 VAL A C 1
ATOM 514 O O . VAL A 1 72 ? 7.251 23.084 -44.989 1.00 48.75 72 VAL A O 1
ATOM 517 N N . VAL A 1 73 ? 5.841 22.058 -46.397 1.00 51.22 73 VAL A N 1
ATOM 518 C CA . VAL A 1 73 ? 5.065 21.379 -45.367 1.00 51.22 73 VAL A CA 1
ATOM 519 C C . VAL A 1 73 ? 5.941 20.215 -44.920 1.00 51.22 73 VAL A C 1
ATOM 521 O O . VAL A 1 73 ? 5.950 19.156 -45.543 1.00 51.22 73 VAL A O 1
ATOM 524 N N . LEU A 1 74 ? 6.727 20.429 -43.863 1.00 51.25 74 LEU A N 1
ATOM 525 C CA . LEU A 1 74 ? 7.237 19.349 -43.028 1.00 51.25 74 LEU A CA 1
ATOM 526 C C . LEU A 1 74 ? 6.004 18.660 -42.440 1.00 51.25 74 LEU A C 1
ATOM 528 O O . LEU A 1 74 ? 5.506 19.024 -41.379 1.00 51.25 74 LEU A O 1
ATOM 532 N N . GLN A 1 75 ? 5.455 17.710 -43.192 1.00 51.78 75 GLN A N 1
ATOM 533 C CA . GLN A 1 75 ? 4.537 16.729 -42.651 1.00 51.78 75 GLN A CA 1
ATOM 534 C C . GLN A 1 75 ? 5.350 15.961 -41.616 1.00 51.78 75 GLN A C 1
ATOM 536 O O . GLN A 1 75 ? 6.261 15.208 -41.962 1.00 51.78 75 GLN A O 1
ATOM 541 N N . SER A 1 76 ? 5.069 16.224 -40.342 1.00 58.62 76 SER A N 1
ATOM 542 C CA . SER A 1 76 ? 5.473 15.365 -39.241 1.00 58.62 76 SER A CA 1
ATOM 543 C C . SER A 1 76 ? 5.072 13.944 -39.618 1.00 58.62 76 SER A C 1
ATOM 545 O O . SER A 1 76 ? 3.875 13.643 -39.692 1.00 58.62 76 SER A O 1
ATOM 547 N N . LEU A 1 77 ? 6.054 13.093 -39.920 1.00 54.88 77 LEU A N 1
ATOM 548 C CA . LEU A 1 77 ? 5.791 11.667 -40.013 1.00 54.88 77 LEU A CA 1
ATOM 549 C C . LEU A 1 77 ? 5.161 11.244 -38.679 1.00 54.88 77 LEU A C 1
ATOM 551 O O . LEU A 1 77 ? 5.652 11.673 -37.630 1.00 54.88 77 LEU A O 1
ATOM 555 N N . PRO A 1 78 ? 4.074 10.457 -38.689 1.00 51.34 78 PRO A N 1
ATOM 556 C CA . PRO A 1 78 ? 3.608 9.842 -37.465 1.00 51.34 78 PRO A CA 1
ATOM 557 C C . PRO A 1 78 ? 4.757 8.976 -36.963 1.00 51.34 78 PRO A C 1
ATOM 559 O O . PRO A 1 78 ? 5.201 8.068 -37.669 1.00 51.34 78 PRO A O 1
ATOM 562 N N . ASP A 1 79 ? 5.264 9.317 -35.781 1.00 53.69 79 ASP A N 1
ATOM 563 C CA . ASP A 1 79 ? 6.199 8.490 -35.036 1.00 53.69 79 ASP A CA 1
ATOM 564 C C . ASP A 1 79 ? 5.620 7.077 -35.061 1.00 53.69 79 ASP A C 1
ATOM 566 O O . ASP A 1 79 ? 4.503 6.843 -34.585 1.00 53.69 79 ASP A O 1
ATOM 570 N N . THR A 1 80 ? 6.299 6.156 -35.743 1.00 52.44 80 THR A N 1
ATOM 571 C CA . THR A 1 80 ? 5.917 4.748 -35.749 1.00 52.44 80 THR A CA 1
ATOM 572 C C . THR A 1 80 ? 5.896 4.322 -34.295 1.00 52.44 80 THR A C 1
ATOM 574 O O . THR A 1 80 ? 6.954 4.149 -33.696 1.00 52.44 80 THR A O 1
ATOM 577 N N . ALA A 1 81 ? 4.696 4.220 -33.720 1.00 59.03 81 ALA A N 1
ATOM 578 C CA . ALA A 1 81 ? 4.486 3.802 -32.350 1.00 59.03 81 ALA A CA 1
ATOM 579 C C . ALA A 1 81 ? 5.024 2.377 -32.224 1.00 59.03 81 ALA A C 1
ATOM 581 O O . ALA A 1 81 ? 4.337 1.400 -32.524 1.00 59.03 81 ALA A O 1
ATOM 582 N N . VAL A 1 82 ? 6.297 2.267 -31.842 1.00 61.53 82 VAL A N 1
ATOM 583 C CA . VAL A 1 82 ? 6.913 1.005 -31.462 1.00 61.53 82 VAL A CA 1
ATOM 584 C C . VAL A 1 82 ? 6.020 0.442 -30.369 1.00 61.53 82 VAL A C 1
ATOM 586 O O . VAL A 1 82 ? 5.748 1.126 -29.380 1.00 61.53 82 VAL A O 1
ATOM 589 N N . ALA A 1 83 ? 5.502 -0.769 -30.581 1.00 60.78 83 ALA A N 1
ATOM 590 C CA . ALA A 1 83 ? 4.644 -1.429 -29.612 1.00 60.78 83 ALA A CA 1
ATOM 591 C C . ALA A 1 83 ? 5.336 -1.391 -28.242 1.00 60.78 83 ALA A C 1
ATOM 593 O O . ALA A 1 83 ? 6.433 -1.927 -28.072 1.00 60.78 83 ALA A O 1
ATOM 594 N N . ALA A 1 84 ? 4.730 -0.679 -27.291 1.00 68.00 84 ALA A N 1
ATOM 595 C CA . ALA A 1 84 ? 5.362 -0.384 -26.018 1.00 68.00 84 ALA A CA 1
ATOM 596 C C . ALA A 1 84 ? 5.522 -1.682 -25.215 1.00 68.00 84 ALA A C 1
ATOM 598 O O . ALA A 1 84 ? 4.551 -2.208 -24.676 1.00 68.00 84 ALA A O 1
ATOM 599 N N . THR A 1 85 ? 6.747 -2.197 -25.131 1.00 73.50 85 THR A N 1
ATOM 600 C CA . THR A 1 85 ? 7.084 -3.349 -24.283 1.00 73.50 85 THR A CA 1
ATOM 601 C C . THR A 1 85 ? 7.022 -2.951 -22.805 1.00 73.50 85 THR A C 1
ATOM 603 O O . THR A 1 85 ? 7.338 -1.795 -22.497 1.00 73.50 85 THR A O 1
ATOM 606 N N . PRO A 1 86 ? 6.712 -3.871 -21.871 1.00 71.56 86 PRO A N 1
ATOM 607 C CA . PRO A 1 86 ? 6.779 -3.594 -20.432 1.00 71.56 86 PRO A CA 1
ATOM 608 C C . PRO A 1 86 ? 8.112 -2.961 -20.006 1.00 71.56 86 PRO A C 1
ATOM 610 O O . PRO A 1 86 ? 8.116 -2.020 -19.224 1.00 71.56 86 PRO A O 1
ATOM 613 N N . TYR A 1 87 ? 9.229 -3.377 -20.619 1.00 72.88 87 TYR A N 1
ATOM 614 C CA . TYR A 1 87 ? 10.553 -2.768 -20.434 1.00 72.88 87 TYR A CA 1
ATOM 615 C C . TYR A 1 87 ? 10.599 -1.285 -20.837 1.00 72.88 87 TYR A C 1
ATOM 617 O O . TYR A 1 87 ? 11.052 -0.439 -20.075 1.00 72.88 87 TYR A O 1
ATOM 625 N N . SER A 1 88 ? 10.127 -0.933 -22.037 1.00 73.06 88 SER A N 1
ATOM 626 C CA . SER A 1 88 ? 10.099 0.475 -22.468 1.00 73.06 88 SER A CA 1
ATOM 627 C C . SER A 1 88 ? 9.147 1.325 -21.620 1.00 73.06 88 SER A C 1
ATOM 629 O O . SER A 1 88 ? 9.419 2.495 -21.371 1.00 73.06 88 SER A O 1
ATOM 631 N N . GLN A 1 89 ? 8.063 0.723 -21.120 1.00 70.56 89 GLN A N 1
ATOM 632 C CA . GLN A 1 89 ? 7.110 1.384 -20.231 1.00 70.56 89 GLN A CA 1
ATOM 633 C C . GLN A 1 89 ? 7.653 1.541 -18.808 1.00 70.56 89 GLN A C 1
ATOM 635 O O . GLN A 1 89 ? 7.330 2.518 -18.137 1.00 70.56 89 GLN A O 1
ATOM 640 N N . SER A 1 90 ? 8.508 0.621 -18.352 1.00 65.62 90 SER A N 1
ATOM 641 C CA . SER A 1 90 ? 9.137 0.720 -17.038 1.00 65.62 90 SER A CA 1
ATOM 642 C C . SER A 1 90 ? 10.135 1.881 -16.959 1.00 65.62 90 SER A C 1
ATOM 644 O O . SER A 1 90 ? 10.440 2.377 -15.880 1.00 65.62 90 SER A O 1
ATOM 646 N N . GLN A 1 91 ? 10.658 2.349 -18.096 1.00 67.94 91 GLN A N 1
ATOM 647 C CA . GLN A 1 91 ? 11.560 3.505 -18.117 1.00 67.94 91 GLN A CA 1
ATOM 648 C C . GLN A 1 91 ? 10.834 4.834 -17.868 1.00 67.94 91 GLN A C 1
ATOM 650 O O . GLN A 1 91 ? 11.430 5.755 -17.319 1.00 67.94 91 GLN A O 1
ATOM 655 N N . THR A 1 92 ? 9.540 4.916 -18.187 1.00 65.12 92 THR A N 1
ATOM 656 C CA . THR A 1 92 ? 8.661 6.055 -17.860 1.00 65.12 92 THR A CA 1
ATOM 657 C C . THR A 1 92 ? 7.753 5.756 -16.658 1.00 65.12 92 THR A C 1
ATOM 659 O O . THR A 1 92 ? 6.759 6.439 -16.414 1.00 65.12 92 THR A O 1
ATOM 662 N N . GLN A 1 93 ? 8.096 4.725 -15.873 1.00 63.94 93 GLN A N 1
ATOM 663 C CA . GLN A 1 93 ? 7.263 4.155 -14.810 1.00 63.94 93 GLN A CA 1
ATOM 664 C C . GLN A 1 93 ? 6.830 5.170 -13.758 1.00 63.94 93 GLN A C 1
ATOM 666 O O . GLN A 1 93 ? 5.662 5.167 -13.376 1.00 63.94 93 GLN A O 1
ATOM 671 N N . SER A 1 94 ? 7.725 6.061 -13.328 1.00 60.47 94 SER A N 1
ATOM 672 C CA . SER A 1 94 ? 7.400 7.077 -12.320 1.00 60.47 94 SER A CA 1
ATOM 673 C C . SER A 1 94 ? 6.271 8.015 -12.763 1.00 60.47 94 SER A C 1
ATOM 675 O O . SER A 1 94 ? 5.518 8.493 -11.924 1.00 60.47 94 SER A O 1
ATOM 677 N N . GLU A 1 95 ? 6.105 8.244 -14.068 1.00 60.56 95 GLU A N 1
ATOM 678 C CA . GLU A 1 95 ? 5.028 9.079 -14.619 1.00 60.56 95 GLU A CA 1
ATOM 679 C C . GLU A 1 95 ? 3.720 8.291 -14.816 1.00 60.56 95 GLU A C 1
ATOM 681 O O . GLU A 1 95 ? 2.631 8.867 -14.817 1.00 60.56 95 GLU A O 1
ATOM 686 N N . ARG A 1 96 ? 3.801 6.960 -14.963 1.00 64.62 96 ARG A N 1
ATOM 687 C CA . ARG A 1 96 ? 2.636 6.080 -15.168 1.00 64.62 96 ARG A CA 1
ATOM 688 C C . ARG A 1 96 ? 2.070 5.469 -13.893 1.00 64.62 96 ARG A C 1
ATOM 690 O O . ARG A 1 96 ? 0.893 5.100 -13.885 1.00 64.62 96 ARG A O 1
ATOM 697 N N . LEU A 1 97 ? 2.859 5.359 -12.827 1.00 79.94 97 LEU A N 1
ATOM 698 C CA . LEU A 1 97 ? 2.398 4.882 -11.525 1.00 79.94 97 LEU A CA 1
ATOM 699 C C . LEU A 1 97 ? 1.528 5.946 -10.854 1.00 79.94 97 LEU A C 1
ATOM 701 O O . LEU A 1 97 ? 1.942 6.682 -9.965 1.00 79.94 97 LEU A O 1
ATOM 705 N N . GLN A 1 98 ? 0.281 6.021 -11.306 1.00 87.50 98 GLN A N 1
ATOM 706 C CA . GLN A 1 98 ? -0.709 6.917 -10.736 1.00 87.50 98 GLN A CA 1
ATOM 707 C C . GLN A 1 98 ? -1.059 6.447 -9.320 1.00 87.50 98 GLN A C 1
ATOM 709 O O . GLN A 1 98 ? -1.660 5.382 -9.122 1.00 87.50 98 GLN A O 1
ATOM 714 N N . ILE A 1 99 ? -0.677 7.261 -8.341 1.00 91.38 99 ILE A N 1
ATOM 715 C CA . ILE A 1 99 ? -1.171 7.198 -6.965 1.00 91.38 99 ILE A CA 1
ATOM 716 C C . ILE A 1 99 ? -2.510 7.934 -6.861 1.00 91.38 99 ILE A C 1
ATOM 718 O O . ILE A 1 99 ? -2.875 8.728 -7.732 1.00 91.38 99 ILE A O 1
ATOM 722 N N . GLY A 1 100 ? -3.261 7.656 -5.808 1.00 92.19 100 GLY A N 1
ATOM 723 C CA . GLY A 1 100 ? -4.540 8.285 -5.528 1.00 92.19 100 GLY A CA 1
ATOM 724 C C . GLY A 1 100 ? -5.728 7.346 -5.656 1.00 92.19 100 GLY A C 1
ATOM 725 O O . GLY A 1 100 ? -5.633 6.154 -5.965 1.00 92.19 100 GLY A O 1
ATOM 726 N N . LEU A 1 101 ? -6.895 7.943 -5.444 1.00 93.19 101 LEU A N 1
ATOM 727 C CA . LEU A 1 101 ? -8.175 7.267 -5.547 1.00 93.19 101 LEU A CA 1
ATOM 728 C C . LEU A 1 101 ? -8.703 7.307 -6.984 1.00 93.19 101 LEU A C 1
ATOM 730 O O . LEU A 1 101 ? -8.604 8.315 -7.682 1.00 93.19 101 LEU A O 1
ATOM 734 N N . LEU A 1 102 ? -9.309 6.208 -7.418 1.00 91.25 102 LEU A N 1
ATOM 735 C CA . LEU A 1 102 ? -10.092 6.107 -8.641 1.00 91.25 102 LEU A CA 1
ATOM 736 C C . LEU A 1 102 ? -11.546 5.846 -8.250 1.00 91.25 102 LEU A C 1
ATOM 738 O O . LEU A 1 102 ? -11.854 4.817 -7.650 1.00 91.25 102 LEU A O 1
ATOM 742 N N . ASN A 1 103 ? -12.441 6.783 -8.569 1.00 89.06 103 ASN A N 1
ATOM 743 C CA . ASN A 1 103 ? -13.865 6.701 -8.217 1.00 89.06 103 ASN A CA 1
ATOM 744 C C . ASN A 1 103 ? -14.104 6.451 -6.711 1.00 89.06 103 ASN A C 1
ATOM 746 O O . ASN A 1 103 ? -14.933 5.622 -6.333 1.00 89.06 103 ASN A O 1
ATOM 750 N N . GLY A 1 104 ? -13.328 7.117 -5.847 1.00 89.94 104 GLY A N 1
ATOM 751 C CA . GLY A 1 104 ? -13.434 6.973 -4.389 1.00 89.94 104 GLY A CA 1
ATOM 752 C C . GLY A 1 104 ? -12.882 5.655 -3.826 1.00 89.94 104 GLY A C 1
ATOM 753 O O . GLY A 1 104 ? -13.111 5.339 -2.663 1.00 89.94 104 GLY A O 1
ATOM 754 N N . ARG A 1 105 ? -12.166 4.853 -4.619 1.00 92.25 105 ARG A N 1
ATOM 755 C CA . ARG A 1 105 ? -11.516 3.610 -4.172 1.00 92.25 105 ARG A CA 1
ATOM 756 C C . ARG A 1 105 ? -10.026 3.646 -4.471 1.00 92.25 105 ARG A C 1
ATOM 758 O O . ARG A 1 105 ? -9.600 4.343 -5.385 1.00 92.25 105 ARG A O 1
ATOM 765 N N . ILE A 1 106 ? -9.237 2.877 -3.727 1.00 93.88 106 ILE A N 1
ATOM 766 C CA . ILE A 1 106 ? -7.825 2.679 -4.065 1.00 93.88 106 ILE A CA 1
ATOM 767 C C . ILE A 1 106 ? -7.715 1.999 -5.433 1.00 93.88 106 ILE A C 1
ATOM 769 O O . ILE A 1 106 ? -8.541 1.164 -5.805 1.00 93.88 106 ILE A O 1
ATOM 773 N N . ARG A 1 107 ? -6.703 2.392 -6.203 1.00 94.81 107 ARG A N 1
ATOM 774 C CA . ARG A 1 107 ? -6.421 1.820 -7.521 1.00 94.81 107 ARG A CA 1
ATOM 775 C C . ARG A 1 107 ? -5.954 0.369 -7.411 1.00 94.81 107 ARG A C 1
ATOM 777 O O . ARG A 1 107 ? -5.298 -0.008 -6.449 1.00 94.81 107 ARG A O 1
ATOM 784 N N . ALA A 1 108 ? -6.263 -0.437 -8.421 1.00 94.62 108 ALA A N 1
ATOM 785 C CA . ALA A 1 108 ? -5.695 -1.775 -8.553 1.00 94.62 108 ALA A CA 1
ATOM 786 C C . ALA A 1 108 ? -4.190 -1.716 -8.875 1.00 94.62 108 ALA A C 1
ATOM 788 O O . ALA A 1 108 ? -3.664 -0.682 -9.304 1.00 94.62 108 ALA A O 1
ATOM 789 N N . CYS A 1 109 ? -3.500 -2.840 -8.699 1.00 93.50 109 CYS A N 1
ATOM 790 C CA . CYS A 1 109 ? -2.107 -2.968 -9.111 1.00 93.50 109 CYS A CA 1
ATOM 791 C C . CYS A 1 109 ? -1.967 -3.020 -10.643 1.00 93.50 109 CYS A C 1
ATOM 793 O O . CYS A 1 109 ? -2.618 -3.857 -11.276 1.00 93.50 109 CYS A O 1
ATOM 795 N N . PRO A 1 110 ? -1.097 -2.187 -11.246 1.00 90.31 110 PRO A N 1
ATOM 796 C CA . PRO A 1 110 ? -0.803 -2.237 -12.675 1.00 90.31 110 PRO A CA 1
ATOM 797 C C . PRO A 1 110 ? 0.221 -3.344 -12.968 1.00 90.31 110 PRO A C 1
ATOM 799 O O . PRO A 1 110 ? 1.396 -3.069 -13.204 1.00 90.31 110 PRO A O 1
ATOM 802 N N . LEU A 1 111 ? -0.202 -4.612 -12.898 1.00 87.75 111 LEU A N 1
ATOM 803 C CA . LEU A 1 111 ? 0.699 -5.769 -13.058 1.00 87.75 111 LEU A CA 1
ATOM 804 C C . LEU A 1 111 ? 1.334 -5.888 -14.450 1.00 87.75 111 LEU A C 1
ATOM 806 O O . LEU A 1 111 ? 2.304 -6.619 -14.617 1.00 87.75 111 LEU A O 1
ATOM 810 N N . ASP A 1 112 ? 0.806 -5.170 -15.435 1.00 83.38 112 ASP A N 1
ATOM 811 C CA . ASP A 1 112 ? 1.360 -5.043 -16.781 1.00 83.38 112 ASP A CA 1
ATOM 812 C C . ASP A 1 112 ? 2.691 -4.273 -16.815 1.00 83.38 112 ASP A C 1
ATOM 814 O O . ASP A 1 112 ? 3.526 -4.526 -17.683 1.00 83.38 112 ASP A O 1
ATOM 818 N N . ILE A 1 113 ? 2.904 -3.361 -15.862 1.00 83.00 113 ILE A N 1
ATOM 819 C CA . ILE A 1 113 ? 4.106 -2.514 -15.769 1.00 83.00 113 ILE A CA 1
ATOM 820 C C . ILE A 1 113 ? 4.885 -2.797 -14.482 1.00 83.00 113 ILE A C 1
ATOM 822 O O . ILE A 1 113 ? 6.111 -2.679 -14.447 1.00 83.00 113 ILE A O 1
ATOM 826 N N . ASN A 1 114 ? 4.188 -3.159 -13.409 1.00 88.44 114 ASN A N 1
ATOM 827 C CA . ASN A 1 114 ? 4.763 -3.345 -12.093 1.00 88.44 114 ASN A CA 1
ATOM 828 C C . ASN A 1 114 ? 4.179 -4.589 -11.412 1.00 88.44 114 ASN A C 1
ATOM 830 O O . ASN A 1 114 ? 3.127 -4.503 -10.773 1.00 88.44 114 ASN A O 1
ATOM 834 N N . PRO A 1 115 ? 4.864 -5.739 -11.502 1.00 88.44 115 PRO A N 1
ATOM 835 C CA . PRO A 1 115 ? 4.435 -6.944 -10.797 1.00 88.44 115 PRO A CA 1
ATOM 836 C C . PRO A 1 115 ? 4.670 -6.864 -9.281 1.00 88.44 115 PRO A C 1
ATOM 838 O O . PRO A 1 115 ? 4.092 -7.652 -8.540 1.00 88.44 115 PRO A O 1
ATOM 841 N N . ASN A 1 116 ? 5.502 -5.930 -8.809 1.00 92.12 116 ASN A N 1
ATOM 842 C CA . ASN A 1 116 ? 5.865 -5.766 -7.402 1.00 92.12 116 ASN A CA 1
ATOM 843 C C . ASN A 1 116 ? 4.844 -4.844 -6.716 1.00 92.12 116 ASN A C 1
ATOM 845 O O . ASN A 1 116 ? 5.149 -3.719 -6.307 1.00 92.12 116 ASN A O 1
ATOM 849 N N . CYS A 1 117 ? 3.594 -5.303 -6.665 1.00 93.50 117 CYS A N 1
ATOM 850 C CA . CYS A 1 117 ? 2.472 -4.561 -6.109 1.00 93.50 117 CYS A CA 1
ATOM 851 C C . CYS A 1 117 ? 1.455 -5.506 -5.466 1.00 93.50 117 CYS A C 1
ATOM 853 O O . CYS A 1 117 ? 1.177 -6.580 -5.994 1.00 93.50 117 CYS A O 1
ATOM 855 N N . VAL A 1 118 ? 0.861 -5.065 -4.359 1.00 95.00 118 VAL A N 1
ATOM 856 C CA . VAL A 1 118 ? -0.234 -5.733 -3.648 1.00 95.00 118 VAL A CA 1
ATOM 857 C C . VAL A 1 118 ? -1.341 -4.713 -3.384 1.00 95.00 118 VAL A C 1
ATOM 859 O O . VAL A 1 118 ? -1.063 -3.594 -2.959 1.00 95.00 118 VAL A O 1
ATOM 862 N N . SER A 1 119 ? -2.604 -5.053 -3.640 1.00 95.44 119 SER A N 1
ATOM 863 C CA . SER A 1 119 ? -3.732 -4.140 -3.427 1.00 95.44 119 SER A CA 1
ATOM 864 C C . SER A 1 119 ? -5.029 -4.865 -3.106 1.00 95.44 119 SER A C 1
ATOM 866 O O . SER A 1 119 ? -5.378 -5.862 -3.732 1.00 95.44 119 SER A O 1
ATOM 868 N N . THR A 1 120 ? -5.834 -4.270 -2.230 1.00 94.88 120 THR A N 1
ATOM 869 C CA . THR A 1 120 ? -7.186 -4.751 -1.913 1.00 94.88 120 THR A CA 1
ATOM 870 C C . THR A 1 120 ? -8.221 -4.457 -3.001 1.00 94.88 120 THR A C 1
ATOM 872 O O . THR A 1 120 ? -9.396 -4.788 -2.851 1.00 94.88 120 THR A O 1
ATOM 875 N N . SER A 1 121 ? -7.824 -3.781 -4.082 1.00 93.94 121 SER A N 1
ATOM 876 C CA . SER A 1 121 ? -8.701 -3.454 -5.215 1.00 93.94 121 SER A CA 1
ATOM 877 C C . SER A 1 121 ? -8.312 -4.172 -6.510 1.00 93.94 121 SER A C 1
ATOM 879 O O . SER A 1 121 ? -8.957 -3.964 -7.536 1.00 93.94 121 SER A O 1
ATOM 881 N N . SER A 1 122 ? -7.287 -5.027 -6.472 1.00 92.19 122 SER A N 1
ATOM 882 C CA . SER A 1 122 ? -6.927 -5.908 -7.586 1.00 92.19 122 SER A CA 1
ATOM 883 C C . SER A 1 122 ? -7.922 -7.066 -7.729 1.00 92.19 122 SER A C 1
ATOM 885 O O . SER A 1 122 ? -8.523 -7.504 -6.759 1.00 92.19 122 SER A O 1
ATOM 887 N N . SER A 1 123 ? -8.088 -7.595 -8.939 1.00 90.06 123 SER A N 1
ATOM 888 C CA . SER A 1 123 ? -8.926 -8.777 -9.221 1.00 90.06 123 SER A CA 1
ATOM 889 C C . SER A 1 123 ? -8.108 -10.009 -9.631 1.00 90.06 123 SER A C 1
ATOM 891 O O . SER A 1 123 ? -8.642 -10.968 -10.181 1.00 90.06 123 SER A O 1
ATOM 893 N N . ASN A 1 124 ? -6.796 -9.962 -9.414 1.00 89.81 124 ASN A N 1
ATOM 894 C CA . ASN A 1 124 ? -5.815 -10.943 -9.867 1.00 89.81 124 ASN A CA 1
ATOM 895 C C . ASN A 1 124 ? -4.934 -11.401 -8.688 1.00 89.81 124 ASN A C 1
ATOM 897 O O . ASN A 1 124 ? -5.279 -11.188 -7.530 1.00 89.81 124 ASN A O 1
ATOM 901 N N . GLN A 1 125 ? -3.785 -12.014 -8.976 1.00 87.75 125 GLN A N 1
ATOM 902 C CA . GLN A 1 125 ? -2.860 -12.550 -7.968 1.00 87.75 125 GLN A CA 1
ATOM 903 C C . GLN A 1 125 ? -2.264 -11.495 -7.019 1.00 87.75 125 GLN A C 1
ATOM 905 O O . GLN A 1 125 ? -1.741 -11.859 -5.975 1.00 87.75 125 GLN A O 1
ATOM 910 N N . ALA A 1 126 ? -2.357 -10.205 -7.351 1.00 91.75 126 ALA A N 1
ATOM 911 C CA . ALA A 1 126 ? -1.944 -9.111 -6.473 1.00 91.75 126 ALA A CA 1
ATOM 912 C C . ALA A 1 126 ? -3.057 -8.633 -5.531 1.00 91.75 126 ALA A C 1
ATOM 914 O O . ALA A 1 126 ? -2.941 -7.564 -4.928 1.00 91.75 126 ALA A O 1
ATOM 915 N N . TYR A 1 127 ? -4.171 -9.363 -5.459 1.00 93.75 127 TYR A N 1
ATOM 916 C CA . TYR A 1 127 ? -5.233 -9.088 -4.507 1.00 93.75 127 TYR A CA 1
ATOM 917 C C . TYR A 1 127 ? -4.801 -9.434 -3.081 1.00 93.75 127 TYR A C 1
ATOM 919 O O . TYR A 1 127 ? -4.234 -10.496 -2.838 1.00 93.75 127 TYR A O 1
ATOM 927 N N . ALA A 1 128 ? -5.127 -8.553 -2.140 1.00 91.19 128 ALA A N 1
ATOM 928 C CA . ALA A 1 128 ? -5.009 -8.813 -0.712 1.00 91.19 128 ALA A CA 1
ATOM 929 C C . ALA A 1 128 ? -6.303 -8.452 0.017 1.00 91.19 128 ALA A C 1
ATOM 931 O O . ALA A 1 128 ? -7.086 -7.620 -0.446 1.00 91.19 128 ALA A O 1
ATOM 932 N N . PHE A 1 129 ? -6.535 -9.073 1.171 1.00 91.94 129 PHE A N 1
ATOM 933 C CA . PHE A 1 129 ? -7.749 -8.814 1.932 1.00 91.94 129 PHE A CA 1
ATOM 934 C C . PHE A 1 129 ? -7.708 -7.435 2.593 1.00 91.94 129 PHE A C 1
ATOM 936 O O . PHE A 1 129 ? -6.670 -7.050 3.143 1.00 91.94 129 PHE A O 1
ATOM 943 N N . PRO A 1 130 ? -8.819 -6.678 2.543 1.00 93.88 130 PRO A N 1
ATOM 944 C CA . PRO A 1 130 ? -8.947 -5.467 3.338 1.00 93.88 130 PRO A CA 1
ATOM 945 C C . PRO A 1 130 ? -8.889 -5.808 4.829 1.00 93.88 130 PRO A C 1
ATOM 947 O O . PRO A 1 130 ? -9.240 -6.917 5.230 1.00 93.88 130 PRO A O 1
ATOM 950 N N . TRP A 1 131 ? -8.459 -4.847 5.640 1.00 93.50 131 TRP A N 1
ATOM 951 C CA . TRP A 1 131 ? -8.452 -5.011 7.091 1.00 93.50 131 TRP A CA 1
ATOM 952 C C . TRP A 1 131 ? -9.762 -4.531 7.691 1.00 93.50 131 TRP A C 1
ATOM 954 O O . TRP A 1 131 ? -10.293 -3.491 7.290 1.00 93.50 131 TRP A O 1
ATOM 964 N N . GLU A 1 132 ? -10.240 -5.270 8.683 1.00 92.56 132 GLU A N 1
ATOM 965 C CA . GLU A 1 132 ? -11.352 -4.853 9.527 1.00 92.56 132 GLU A CA 1
ATOM 966 C C . GLU A 1 132 ? -10.808 -4.155 10.772 1.00 92.56 132 GLU A C 1
ATOM 968 O O . GLU A 1 132 ? -9.991 -4.705 11.514 1.00 92.56 132 GLU A O 1
ATOM 973 N N . VAL A 1 133 ? -11.254 -2.923 10.991 1.00 93.06 133 VAL A N 1
ATOM 974 C CA . VAL A 1 133 ? -10.877 -2.116 12.145 1.00 93.06 133 VAL A CA 1
ATOM 975 C C . VAL A 1 133 ? -11.793 -2.482 13.311 1.00 93.06 133 VAL A C 1
ATOM 977 O O . VAL A 1 133 ? -13.012 -2.356 13.194 1.00 93.06 133 VAL A O 1
ATOM 980 N N . PRO A 1 134 ? -11.248 -2.887 14.470 1.00 92.06 134 PRO A N 1
ATOM 981 C CA . PRO A 1 134 ? -12.050 -3.076 15.669 1.00 92.06 134 PRO A CA 1
ATOM 982 C C . PRO A 1 134 ? -12.779 -1.785 16.060 1.00 92.06 134 PRO A C 1
ATOM 984 O O . PRO A 1 134 ? -12.225 -0.691 15.956 1.00 92.06 134 PRO A O 1
ATOM 987 N N . ALA A 1 135 ? -13.987 -1.896 16.616 1.00 89.50 135 ALA A N 1
ATOM 988 C CA . ALA A 1 135 ? -14.778 -0.728 17.025 1.00 89.50 135 ALA A CA 1
ATOM 989 C C . ALA A 1 135 ? -14.065 0.186 18.049 1.00 89.50 135 ALA A C 1
ATOM 991 O O . ALA A 1 135 ? -14.368 1.374 18.128 1.00 89.50 135 ALA A O 1
ATOM 992 N N . SER A 1 136 ? -13.103 -0.344 18.818 1.00 90.12 136 SER A N 1
ATOM 993 C CA . SER A 1 136 ? -12.251 0.442 19.726 1.00 90.12 136 SER A CA 1
ATOM 994 C C . SER A 1 136 ? -11.314 1.406 18.998 1.00 90.12 136 SER A C 1
ATOM 996 O O . SER A 1 136 ? -10.880 2.406 19.569 1.00 90.12 136 SER A O 1
ATOM 998 N N . ASP A 1 137 ? -10.988 1.093 17.747 1.00 91.19 137 ASP A N 1
ATOM 999 C CA . ASP A 1 137 ? -9.910 1.708 16.989 1.00 91.19 137 ASP A CA 1
ATOM 1000 C C . ASP A 1 137 ? -10.423 2.612 15.869 1.00 91.19 137 ASP A C 1
ATOM 1002 O O . ASP A 1 137 ? -9.670 3.471 15.416 1.00 91.19 137 ASP A O 1
ATOM 1006 N N . SER A 1 138 ? -11.690 2.483 15.464 1.00 88.25 138 SER A N 1
ATOM 1007 C CA . SER A 1 138 ? -12.299 3.178 14.317 1.00 88.25 138 SER A CA 1
ATOM 1008 C C . SER A 1 138 ? -12.014 4.686 14.290 1.00 88.25 138 SER A C 1
ATOM 1010 O O . SER A 1 138 ? -11.513 5.218 13.298 1.00 88.25 138 SER A O 1
ATOM 1012 N N . ALA A 1 139 ? -12.204 5.383 15.415 1.00 89.25 139 ALA A N 1
ATOM 1013 C CA . ALA A 1 139 ? -11.962 6.825 15.525 1.00 89.25 139 ALA A CA 1
ATOM 1014 C C . ALA A 1 139 ? -10.475 7.229 15.419 1.00 89.25 139 ALA A C 1
ATOM 1016 O O . ALA A 1 139 ? -10.158 8.385 15.132 1.00 89.25 139 ALA A O 1
ATOM 1017 N N . THR A 1 140 ? -9.552 6.299 15.672 1.00 93.69 140 THR A N 1
ATOM 1018 C CA . THR A 1 140 ? -8.098 6.543 15.711 1.00 93.69 140 THR A CA 1
ATOM 1019 C C . THR A 1 140 ? -7.316 5.733 14.679 1.00 93.69 140 THR A C 1
ATOM 1021 O O . THR A 1 140 ? -6.088 5.786 14.672 1.00 93.69 140 THR A O 1
ATOM 1024 N N . ALA A 1 141 ? -8.009 5.046 13.770 1.00 94.19 141 ALA A N 1
ATOM 1025 C CA . ALA A 1 141 ? -7.435 4.076 12.846 1.00 94.19 141 ALA A CA 1
ATOM 1026 C C . ALA A 1 141 ? -6.263 4.649 12.041 1.00 94.19 141 ALA A C 1
ATOM 1028 O O . ALA A 1 141 ? -5.190 4.058 12.013 1.00 94.19 141 ALA A O 1
ATOM 1029 N N . VAL A 1 142 ? -6.415 5.848 11.469 1.00 95.25 142 VAL A N 1
ATOM 1030 C CA . VAL A 1 142 ? -5.337 6.503 10.704 1.00 95.25 142 VAL A CA 1
ATOM 1031 C C . VAL A 1 142 ? -4.096 6.741 11.558 1.00 95.25 142 VAL A C 1
ATOM 1033 O O . VAL A 1 142 ? -2.999 6.400 11.134 1.00 95.25 142 VAL A O 1
ATOM 1036 N N . LYS A 1 143 ? -4.260 7.235 12.790 1.00 96.06 143 LYS A N 1
ATOM 1037 C CA . LYS A 1 143 ? -3.132 7.467 13.708 1.00 96.06 143 LYS A CA 1
ATOM 1038 C C . LYS A 1 143 ? -2.443 6.165 14.111 1.00 96.06 143 LYS A C 1
ATOM 1040 O O . LYS A 1 143 ? -1.228 6.148 14.305 1.00 96.06 143 LYS A O 1
ATOM 1045 N N . LYS A 1 144 ? -3.206 5.076 14.248 1.00 96.06 144 LYS A N 1
ATOM 1046 C CA . LYS A 1 144 ? -2.643 3.747 14.508 1.00 96.06 144 LYS A CA 1
ATOM 1047 C C . LYS A 1 144 ? -1.838 3.243 13.317 1.00 96.06 144 LYS A C 1
ATOM 1049 O O . LYS A 1 144 ? -0.720 2.791 13.523 1.00 96.06 144 LYS A O 1
ATOM 1054 N N . ILE A 1 145 ? -2.348 3.393 12.093 1.00 96.25 145 ILE A N 1
ATOM 1055 C CA . ILE A 1 145 ? -1.608 3.033 10.874 1.00 96.25 145 ILE A CA 1
ATOM 1056 C C . ILE A 1 145 ? -0.331 3.874 10.761 1.00 96.25 145 ILE A C 1
ATOM 1058 O O . ILE A 1 145 ? 0.733 3.316 10.522 1.00 96.25 145 ILE A O 1
ATOM 1062 N N . GLU A 1 146 ? -0.399 5.190 10.989 1.00 96.56 146 GLU A N 1
ATOM 1063 C CA . GLU A 1 146 ? 0.787 6.060 11.022 1.00 96.56 146 GLU A CA 1
ATOM 1064 C C . GLU A 1 146 ? 1.820 5.548 12.031 1.00 96.56 146 GLU A C 1
ATOM 1066 O O . GLU A 1 146 ? 2.987 5.370 11.693 1.00 96.56 146 GLU A O 1
ATOM 1071 N N . SER A 1 147 ? 1.382 5.246 13.255 1.00 96.44 147 SER A N 1
ATOM 1072 C CA . SER A 1 147 ? 2.258 4.733 14.313 1.00 96.44 147 SER A CA 1
ATOM 1073 C C . SER A 1 147 ? 2.869 3.376 13.947 1.00 96.44 147 SER A C 1
ATOM 1075 O O . SER A 1 147 ? 4.065 3.175 14.147 1.00 96.44 147 SER A O 1
ATOM 1077 N N . ALA A 1 148 ? 2.087 2.475 13.348 1.00 96.31 148 ALA A N 1
ATOM 1078 C CA . ALA A 1 148 ? 2.554 1.170 12.889 1.00 96.31 148 ALA A CA 1
ATOM 1079 C C . ALA A 1 148 ? 3.576 1.295 11.749 1.00 96.31 148 ALA A C 1
ATOM 1081 O O . ALA A 1 148 ? 4.582 0.588 11.742 1.00 96.31 148 ALA A O 1
ATOM 1082 N N . ILE A 1 149 ? 3.381 2.231 10.814 1.00 96.81 149 ILE A N 1
ATOM 1083 C CA . ILE A 1 149 ? 4.357 2.527 9.755 1.00 96.81 149 ILE A CA 1
ATOM 1084 C C . ILE A 1 149 ? 5.663 3.040 10.366 1.00 96.81 149 ILE A C 1
ATOM 1086 O O . ILE A 1 149 ? 6.733 2.555 10.006 1.00 96.81 149 ILE A O 1
ATOM 1090 N N . LEU A 1 150 ? 5.582 3.975 11.317 1.00 96.12 150 LEU A N 1
ATOM 1091 C CA . LEU A 1 150 ? 6.753 4.515 12.010 1.00 96.12 150 LEU A CA 1
ATOM 1092 C C . LEU A 1 150 ? 7.500 3.455 12.840 1.00 96.12 150 LEU A C 1
ATOM 1094 O O . LEU A 1 150 ? 8.719 3.548 12.975 1.00 96.12 150 LEU A O 1
ATOM 1098 N N . GLY A 1 151 ? 6.788 2.467 13.390 1.00 94.62 151 GLY A N 1
ATOM 1099 C CA . GLY A 1 151 ? 7.363 1.402 14.216 1.00 94.62 151 GLY A CA 1
ATOM 1100 C C . GLY A 1 151 ? 7.955 0.227 13.432 1.00 94.62 151 GLY A C 1
ATOM 1101 O O . GLY A 1 151 ? 8.958 -0.344 13.856 1.00 94.62 151 GLY A O 1
ATOM 1102 N N . THR A 1 152 ? 7.363 -0.134 12.289 1.00 94.50 152 THR A N 1
ATOM 1103 C CA . THR A 1 152 ? 7.725 -1.359 11.544 1.00 94.50 152 THR A CA 1
ATOM 1104 C C . THR A 1 152 ? 8.599 -1.103 10.319 1.00 94.50 152 THR A C 1
ATOM 1106 O O . THR A 1 152 ? 9.402 -1.961 9.944 1.00 94.50 152 THR A O 1
ATOM 1109 N N . GLN A 1 153 ? 8.456 0.059 9.676 1.00 93.94 153 GLN A N 1
ATOM 1110 C CA . GLN A 1 153 ? 9.065 0.332 8.376 1.00 93.94 153 GLN A CA 1
ATOM 1111 C C . GLN A 1 153 ? 10.395 1.071 8.505 1.00 93.94 153 GLN A C 1
ATOM 1113 O O . GLN A 1 153 ? 10.654 1.794 9.465 1.00 93.94 153 GLN A O 1
ATOM 1118 N N . LYS A 1 154 ? 11.268 0.901 7.507 1.00 94.00 154 LYS A N 1
ATOM 1119 C CA . LYS A 1 154 ? 12.572 1.574 7.462 1.00 94.00 154 LYS A CA 1
ATOM 1120 C C . LYS A 1 154 ? 12.437 2.940 6.799 1.00 94.00 154 LYS A C 1
ATOM 1122 O O . LYS A 1 154 ? 11.915 3.031 5.690 1.00 94.00 154 LYS A O 1
ATOM 1127 N N . ASN A 1 155 ? 12.934 3.974 7.482 1.00 94.44 155 ASN A N 1
ATOM 1128 C CA . ASN A 1 155 ? 12.925 5.369 7.022 1.00 94.44 155 ASN A CA 1
ATOM 1129 C C . ASN A 1 155 ? 11.558 5.849 6.462 1.00 94.44 155 ASN A C 1
ATOM 1131 O O . ASN A 1 155 ? 11.484 6.347 5.330 1.00 94.44 155 ASN A O 1
ATOM 1135 N N . PRO A 1 156 ? 10.463 5.667 7.222 1.00 95.75 156 PRO A N 1
ATOM 1136 C CA . PRO A 1 156 ? 9.126 6.007 6.765 1.00 95.75 156 PRO A CA 1
ATOM 1137 C C . PRO A 1 156 ? 8.925 7.519 6.655 1.00 95.75 156 PRO A C 1
ATOM 1139 O O . PRO A 1 156 ? 9.347 8.288 7.519 1.00 95.75 156 PRO A O 1
ATOM 1142 N N . GLN A 1 157 ? 8.211 7.939 5.616 1.00 96.00 157 GLN A N 1
ATOM 1143 C CA . GLN A 1 157 ? 7.798 9.319 5.402 1.00 96.00 157 GLN A CA 1
ATOM 1144 C C . GLN A 1 157 ? 6.311 9.367 5.070 1.00 96.00 157 GLN A C 1
ATOM 1146 O O . GLN A 1 157 ? 5.874 8.822 4.061 1.00 96.00 157 GLN A O 1
ATOM 1151 N N . ILE A 1 158 ? 5.526 10.061 5.889 1.00 95.94 158 ILE A N 1
ATOM 1152 C CA . ILE A 1 158 ? 4.122 10.326 5.570 1.00 95.94 158 ILE A CA 1
ATOM 1153 C C . ILE A 1 158 ? 4.080 11.477 4.564 1.00 95.94 158 ILE A C 1
ATOM 1155 O O . ILE A 1 158 ? 4.497 12.593 4.869 1.00 95.94 158 ILE A O 1
ATOM 1159 N N . VAL A 1 159 ? 3.624 11.190 3.346 1.00 95.25 159 VAL A N 1
ATOM 1160 C CA . VAL A 1 159 ? 3.628 12.144 2.228 1.00 95.25 159 VAL A CA 1
ATOM 1161 C C . VAL A 1 159 ? 2.339 12.951 2.199 1.00 95.25 159 VAL A C 1
ATOM 1163 O O . VAL A 1 159 ? 2.360 14.158 1.960 1.00 95.25 159 VAL A O 1
ATOM 1166 N N . LYS A 1 160 ? 1.202 12.291 2.428 1.00 95.00 160 LYS A N 1
ATOM 1167 C CA . LYS A 1 160 ? -0.115 12.912 2.285 1.00 95.00 160 LYS A CA 1
ATOM 1168 C C . LYS A 1 160 ? -1.109 12.287 3.251 1.00 95.00 160 LYS A C 1
ATOM 1170 O O . LYS A 1 160 ? -1.174 11.069 3.344 1.00 95.00 160 LYS A O 1
ATOM 1175 N N . VAL A 1 161 ? -1.921 13.116 3.900 1.00 96.12 161 VAL A N 1
ATOM 1176 C CA . VAL A 1 161 ? -3.128 12.702 4.628 1.00 96.12 161 VAL A CA 1
ATOM 1177 C C . VAL A 1 161 ? -4.239 13.658 4.218 1.00 96.12 161 VAL A C 1
ATOM 1179 O O . VAL A 1 161 ? -4.088 14.870 4.354 1.00 96.12 161 VAL A O 1
ATOM 1182 N N . GLU A 1 162 ? -5.333 13.134 3.678 1.00 94.62 162 GLU A N 1
ATOM 1183 C CA . GLU A 1 162 ? -6.472 13.933 3.234 1.00 94.62 162 GLU A CA 1
ATOM 1184 C C . GLU A 1 162 ? -7.803 13.339 3.693 1.00 94.62 162 GLU A C 1
ATOM 1186 O O . GLU A 1 162 ? -7.997 12.121 3.749 1.00 94.62 162 GLU A O 1
ATOM 1191 N N . ASP A 1 163 ? -8.735 14.230 4.009 1.00 93.56 163 ASP A N 1
ATOM 1192 C CA . ASP A 1 163 ? -10.123 13.890 4.281 1.00 93.56 163 ASP A CA 1
ATOM 1193 C C . ASP A 1 163 ? -10.894 13.778 2.964 1.00 93.56 163 ASP A C 1
ATOM 1195 O O . ASP A 1 163 ? -10.927 14.709 2.159 1.00 93.56 163 ASP A O 1
ATOM 1199 N N . ILE A 1 164 ? -11.530 12.630 2.748 1.00 91.81 164 ILE A N 1
ATOM 1200 C CA . ILE A 1 164 ? -12.306 12.324 1.549 1.00 91.81 164 ILE A CA 1
ATOM 1201 C C . ILE A 1 164 ? -13.782 12.261 1.924 1.00 91.81 164 ILE A C 1
ATOM 1203 O O . ILE A 1 164 ? -14.183 11.490 2.797 1.00 91.81 164 ILE A O 1
ATOM 1207 N N . SER A 1 165 ? -14.604 13.040 1.224 1.00 87.38 165 SER A N 1
ATOM 1208 C CA . SER A 1 165 ? -16.062 12.971 1.323 1.00 87.38 165 SER A CA 1
ATOM 1209 C C . SER A 1 165 ? -16.663 12.808 -0.072 1.00 87.38 165 SER A C 1
ATOM 1211 O O . SER A 1 165 ? -16.665 13.725 -0.886 1.00 87.38 165 SER A O 1
ATOM 1213 N N . ASP A 1 166 ? -17.198 11.621 -0.362 1.00 79.50 166 ASP A N 1
ATOM 1214 C CA . ASP A 1 166 ? -17.803 11.316 -1.673 1.00 79.50 166 ASP A CA 1
ATOM 1215 C C . ASP A 1 166 ? -19.313 11.644 -1.691 1.00 79.50 166 ASP A C 1
ATOM 1217 O O . ASP A 1 166 ? -20.094 11.028 -2.419 1.00 79.50 166 ASP A O 1
ATOM 1221 N N . GLY A 1 167 ? -19.778 12.514 -0.787 1.00 72.69 167 GLY A N 1
ATOM 1222 C CA . GLY A 1 167 ? -21.198 12.826 -0.560 1.00 72.69 167 GLY A CA 1
ATOM 1223 C C . GLY A 1 167 ? -22.034 11.694 0.063 1.00 72.69 167 GLY A C 1
ATOM 1224 O O . GLY A 1 167 ? -23.123 11.949 0.565 1.00 72.69 167 GLY A O 1
ATOM 1225 N N . LYS A 1 168 ? -21.535 10.450 0.064 1.00 75.44 168 LYS A N 1
ATOM 1226 C CA . LYS A 1 168 ? -22.190 9.277 0.679 1.00 75.44 168 LYS A CA 1
ATOM 1227 C C . LYS A 1 168 ? -21.468 8.745 1.910 1.00 75.44 168 LYS A C 1
ATOM 1229 O O . LYS A 1 168 ? -22.112 8.217 2.807 1.00 75.44 168 LYS A O 1
ATOM 1234 N N . ARG A 1 169 ? -20.138 8.819 1.916 1.00 83.06 169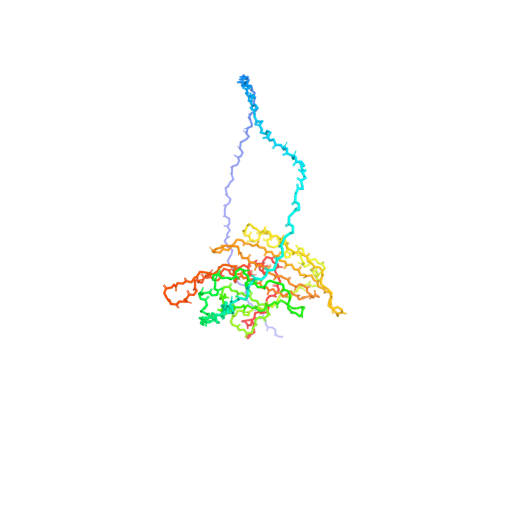 ARG A N 1
ATOM 1235 C CA . ARG A 1 169 ? -19.284 8.292 2.981 1.00 83.06 169 ARG A CA 1
ATOM 1236 C C . ARG A 1 169 ? -18.121 9.235 3.220 1.00 83.06 169 ARG A C 1
ATOM 1238 O O . ARG A 1 169 ? -17.600 9.821 2.268 1.00 83.06 169 ARG A O 1
ATOM 1245 N N . ASN A 1 170 ? -17.739 9.334 4.485 1.00 89.31 170 ASN A N 1
ATOM 1246 C CA . ASN A 1 170 ? -16.538 10.025 4.914 1.00 89.31 170 ASN A CA 1
ATOM 1247 C C . ASN A 1 170 ? -15.426 8.992 5.077 1.00 89.31 170 ASN A C 1
ATOM 1249 O O . ASN A 1 170 ? -15.662 7.864 5.507 1.00 89.31 170 ASN A O 1
ATOM 1253 N N . GLY A 1 171 ? -14.213 9.373 4.721 1.00 92.94 171 GLY A N 1
ATOM 1254 C CA . GLY A 1 171 ? -13.043 8.540 4.905 1.00 92.94 171 GLY A CA 1
ATOM 1255 C C . GLY A 1 171 ? -11.786 9.380 4.950 1.00 92.94 171 GLY A C 1
ATOM 1256 O O . GLY A 1 171 ? -11.801 10.571 4.648 1.00 92.94 171 GLY A O 1
ATOM 1257 N N . LYS A 1 172 ? -10.685 8.740 5.313 1.00 95.50 172 LYS A N 1
ATOM 1258 C CA . LYS A 1 172 ? -9.361 9.354 5.302 1.00 95.50 172 LYS A CA 1
ATOM 1259 C C . LYS A 1 172 ? -8.471 8.571 4.362 1.00 95.50 172 LYS A C 1
ATOM 1261 O O . LYS A 1 172 ? -8.390 7.346 4.462 1.00 95.50 172 LYS A O 1
ATOM 1266 N N . TYR A 1 173 ? -7.835 9.279 3.443 1.00 96.31 173 TYR A N 1
ATOM 1267 C CA . TYR A 1 173 ? -6.835 8.722 2.550 1.00 96.31 173 TYR A CA 1
ATOM 1268 C C . TYR A 1 173 ? -5.451 9.177 2.993 1.00 96.31 173 TYR A C 1
ATOM 1270 O O . TYR A 1 173 ? -5.244 10.343 3.326 1.00 96.31 173 TYR A O 1
ATOM 1278 N N . MET A 1 174 ? -4.509 8.246 3.010 1.00 96.75 174 MET A N 1
ATOM 1279 C CA . MET A 1 174 ? -3.138 8.487 3.421 1.00 96.75 174 MET A CA 1
ATOM 1280 C C . MET A 1 174 ? -2.167 7.831 2.448 1.00 96.75 174 MET A C 1
ATOM 1282 O O . MET A 1 174 ? -2.409 6.727 1.962 1.00 96.75 174 MET A O 1
ATOM 1286 N N . VAL A 1 175 ? -1.046 8.506 2.219 1.00 96.88 175 VAL A N 1
ATOM 1287 C CA . VAL A 1 175 ? 0.093 8.013 1.452 1.00 96.88 175 VAL A CA 1
ATOM 1288 C C . VAL A 1 175 ? 1.340 8.110 2.310 1.00 96.88 175 VAL A C 1
ATOM 1290 O O . VAL A 1 175 ? 1.653 9.176 2.847 1.00 96.88 175 VAL A O 1
ATOM 1293 N N . ALA A 1 176 ? 2.065 7.006 2.397 1.00 96.88 176 ALA A N 1
ATOM 1294 C CA . ALA A 1 176 ? 3.376 6.934 3.009 1.00 96.88 176 ALA A CA 1
ATOM 1295 C C . ALA A 1 176 ? 4.392 6.377 2.009 1.00 96.88 176 ALA A C 1
ATOM 1297 O O . ALA A 1 176 ? 4.061 5.570 1.144 1.00 96.88 176 ALA A O 1
ATOM 1298 N N . GLU A 1 177 ? 5.637 6.800 2.150 1.00 95.81 177 GLU A N 1
ATOM 1299 C CA . GLU A 1 177 ? 6.780 6.230 1.454 1.00 95.81 177 GLU A CA 1
ATOM 1300 C C . GLU A 1 177 ? 7.700 5.540 2.450 1.00 95.81 177 GLU A C 1
ATOM 1302 O O . GLU A 1 177 ? 7.958 6.057 3.538 1.00 95.81 177 GLU A O 1
ATOM 1307 N N . VAL A 1 178 ? 8.203 4.375 2.067 1.00 95.69 178 VAL A N 1
ATOM 1308 C CA . VAL A 1 178 ? 9.090 3.544 2.883 1.00 95.69 178 VAL A CA 1
ATOM 1309 C C . VAL A 1 178 ? 10.265 3.066 2.043 1.00 95.69 178 VAL A C 1
ATOM 1311 O O . VAL A 1 178 ? 10.210 3.084 0.813 1.00 95.69 178 VAL A O 1
ATOM 1314 N N . ASP A 1 179 ? 11.353 2.655 2.684 1.00 93.88 179 ASP A N 1
ATOM 1315 C CA . ASP A 1 179 ? 12.486 2.097 1.949 1.00 93.88 179 ASP A CA 1
ATOM 1316 C C . ASP A 1 179 ? 12.190 0.663 1.486 1.00 93.88 179 ASP A C 1
ATOM 1318 O O . ASP A 1 179 ? 11.918 -0.228 2.295 1.00 93.88 179 ASP A O 1
ATOM 1322 N N . GLY A 1 180 ? 12.292 0.458 0.174 1.00 88.81 180 GLY A N 1
ATOM 1323 C CA . GLY A 1 180 ? 12.113 -0.810 -0.521 1.00 88.81 180 GLY A CA 1
ATOM 1324 C C . GLY A 1 180 ? 13.418 -1.436 -1.007 1.00 88.81 180 GLY A C 1
ATOM 1325 O O . GLY A 1 180 ? 14.523 -1.000 -0.681 1.00 88.81 180 GLY A O 1
ATOM 1326 N N . PHE A 1 181 ? 13.300 -2.478 -1.837 1.00 86.12 181 PHE A N 1
ATOM 1327 C CA . PHE A 1 181 ? 14.462 -3.228 -2.338 1.00 86.12 181 PHE A CA 1
ATOM 1328 C C . PHE A 1 181 ? 15.292 -2.453 -3.378 1.00 86.12 181 PHE A C 1
ATOM 1330 O O . PHE A 1 181 ? 16.520 -2.455 -3.319 1.00 86.12 181 PHE A O 1
ATOM 1337 N N . LEU A 1 182 ? 14.639 -1.788 -4.339 1.00 84.50 182 LEU A N 1
ATOM 1338 C CA . LEU A 1 182 ? 15.303 -1.078 -5.450 1.00 84.50 182 LEU A CA 1
ATOM 1339 C C . LEU A 1 182 ? 15.106 0.442 -5.405 1.00 84.50 182 LEU A C 1
ATOM 1341 O O . LEU A 1 182 ? 15.495 1.140 -6.345 1.00 84.50 182 LEU A O 1
ATOM 1345 N N . GLY A 1 183 ? 14.489 0.961 -4.348 1.00 87.56 183 GLY A N 1
ATOM 1346 C CA . GLY A 1 183 ? 14.127 2.364 -4.223 1.00 87.56 183 GLY A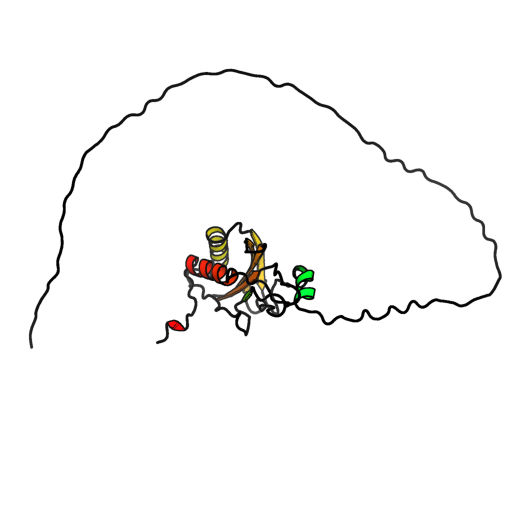 CA 1
ATOM 1347 C C . GLY A 1 183 ? 13.157 2.587 -3.074 1.00 87.56 183 GLY A C 1
ATOM 1348 O O . GLY A 1 183 ? 13.154 1.835 -2.107 1.00 87.56 183 GLY A O 1
ATOM 1349 N N . ARG A 1 184 ? 12.350 3.638 -3.195 1.00 91.81 184 ARG A N 1
ATOM 1350 C CA . ARG A 1 184 ? 11.270 3.951 -2.260 1.00 91.81 184 ARG A CA 1
ATOM 1351 C C . ARG A 1 184 ? 10.002 3.246 -2.718 1.00 91.81 184 ARG A C 1
ATOM 1353 O O . ARG A 1 184 ? 9.666 3.308 -3.901 1.00 91.81 184 ARG A O 1
ATOM 1360 N N . ASP A 1 185 ? 9.315 2.615 -1.789 1.00 93.50 185 ASP A N 1
ATOM 1361 C CA . ASP A 1 185 ? 8.026 1.986 -2.018 1.00 93.50 185 ASP A CA 1
ATOM 1362 C C . ASP A 1 185 ? 6.929 2.896 -1.478 1.00 93.50 185 ASP A C 1
ATOM 1364 O O . ASP A 1 185 ? 7.127 3.627 -0.505 1.00 93.50 185 ASP A O 1
ATOM 1368 N N . THR A 1 186 ? 5.769 2.870 -2.122 1.00 94.81 186 THR A N 1
ATOM 1369 C CA . THR A 1 186 ? 4.619 3.678 -1.730 1.00 94.81 186 THR A CA 1
ATOM 1370 C C . THR A 1 186 ? 3.538 2.792 -1.133 1.00 94.81 186 THR A C 1
ATOM 1372 O O . THR A 1 186 ? 3.123 1.793 -1.723 1.00 94.81 186 THR A O 1
ATOM 1375 N N . LEU A 1 187 ? 3.059 3.205 0.035 1.00 96.19 187 LEU A N 1
ATOM 1376 C CA . LEU A 1 187 ? 1.934 2.627 0.746 1.00 96.19 187 LEU A CA 1
ATOM 1377 C C . LEU A 1 187 ? 0.764 3.609 0.704 1.00 96.19 187 LEU A C 1
ATOM 1379 O O . LEU A 1 187 ? 0.884 4.758 1.125 1.00 96.19 187 LEU A O 1
ATOM 1383 N N . GLU A 1 188 ? -0.380 3.150 0.227 1.00 97.06 188 GLU A N 1
ATOM 1384 C CA . GLU A 1 188 ? -1.623 3.907 0.207 1.00 97.06 188 GLU A CA 1
ATOM 1385 C C . GLU A 1 188 ? -2.652 3.227 1.087 1.00 97.06 188 GLU A C 1
ATOM 1387 O O . GLU A 1 188 ? -2.874 2.022 0.977 1.00 97.06 188 GLU A O 1
ATOM 1392 N N . PHE A 1 189 ? -3.329 4.021 1.905 1.00 97.06 189 PHE A N 1
ATOM 1393 C CA . PHE A 1 189 ? -4.386 3.565 2.789 1.00 97.06 189 PHE A CA 1
ATOM 1394 C C . PHE A 1 189 ? -5.619 4.429 2.597 1.00 97.06 189 PHE A C 1
ATOM 1396 O O . PHE A 1 189 ? -5.540 5.649 2.469 1.00 97.06 189 PHE A O 1
ATOM 1403 N N . LEU A 1 190 ? -6.776 3.789 2.603 1.00 96.31 190 LEU A N 1
ATOM 1404 C CA . LEU A 1 190 ? -8.073 4.434 2.587 1.00 96.31 190 LEU A CA 1
ATOM 1405 C C . LEU A 1 190 ? -8.901 3.775 3.675 1.00 96.31 190 LEU A C 1
ATOM 1407 O O . LEU A 1 190 ? -9.324 2.624 3.539 1.00 96.31 190 LEU A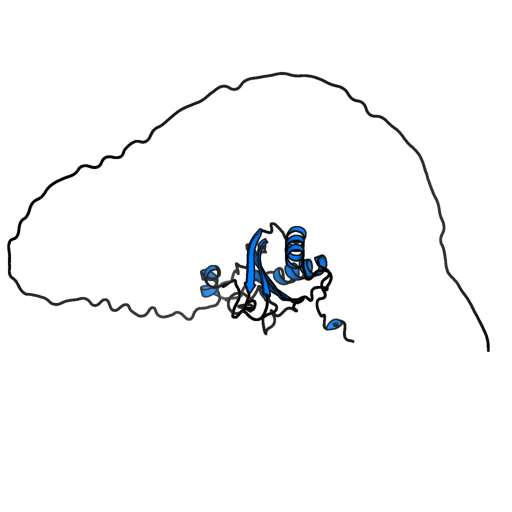 O 1
ATOM 1411 N N . VAL A 1 191 ? -9.120 4.538 4.737 1.00 95.38 191 VAL A N 1
ATOM 1412 C CA . VAL A 1 191 ? -9.945 4.154 5.875 1.00 95.38 191 VAL A CA 1
ATOM 1413 C C . VAL A 1 191 ? -11.350 4.690 5.636 1.00 95.38 191 VAL A C 1
ATOM 1415 O O . VAL A 1 191 ? -11.534 5.901 5.474 1.00 95.38 191 VAL A O 1
ATOM 1418 N N . ARG A 1 192 ? -12.336 3.794 5.589 1.00 92.62 192 ARG A N 1
ATOM 1419 C CA . ARG A 1 192 ? -13.760 4.134 5.496 1.00 92.62 192 ARG A CA 1
ATOM 1420 C C . ARG A 1 192 ? -14.539 3.294 6.480 1.00 92.62 192 ARG A C 1
ATOM 1422 O O . ARG A 1 192 ? -14.506 2.071 6.384 1.00 92.62 192 ARG A O 1
ATOM 1429 N N . ASP A 1 193 ? -15.283 3.970 7.347 1.00 88.50 193 ASP A N 1
ATOM 1430 C CA . ASP A 1 193 ? -16.058 3.320 8.398 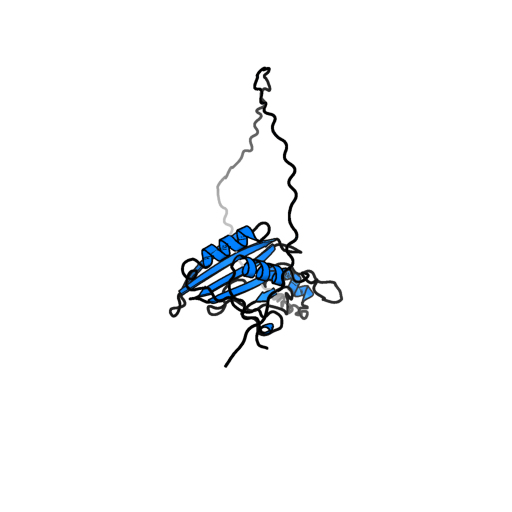1.00 88.50 193 ASP A CA 1
ATOM 1431 C C . ASP A 1 193 ? -15.123 2.400 9.217 1.00 88.50 193 ASP A C 1
ATOM 1433 O O . ASP A 1 193 ? -14.113 2.878 9.737 1.00 88.50 193 ASP A O 1
ATOM 1437 N N . ASP A 1 194 ? -15.392 1.095 9.242 1.00 90.69 194 ASP A N 1
ATOM 1438 C CA . ASP A 1 194 ? -14.581 0.088 9.936 1.00 90.69 194 ASP A CA 1
ATOM 1439 C C . ASP A 1 194 ? -13.707 -0.753 8.982 1.00 90.69 194 ASP A C 1
ATOM 1441 O O . ASP A 1 194 ? -13.213 -1.810 9.357 1.00 90.69 194 ASP A O 1
ATOM 1445 N N . ILE A 1 195 ? -13.513 -0.323 7.729 1.00 92.62 195 ILE A N 1
ATOM 1446 C CA . ILE A 1 195 ? -12.748 -1.072 6.719 1.00 92.62 195 ILE A CA 1
ATOM 1447 C C . ILE A 1 195 ? -11.569 -0.245 6.207 1.00 92.62 195 ILE A C 1
ATOM 1449 O O . ILE A 1 195 ? -11.719 0.902 5.772 1.00 92.62 195 ILE A O 1
ATOM 1453 N N . VAL A 1 196 ? -10.389 -0.865 6.177 1.00 95.25 196 VAL A N 1
ATOM 1454 C CA . VAL A 1 196 ? -9.188 -0.301 5.556 1.00 95.25 196 VAL A CA 1
ATOM 1455 C C . VAL A 1 196 ? -8.894 -1.028 4.261 1.00 95.25 196 VAL A C 1
ATOM 1457 O O . VAL A 1 196 ? -8.594 -2.221 4.222 1.00 95.25 196 VAL A O 1
ATOM 1460 N N . THR A 1 197 ? -8.946 -0.266 3.178 1.00 95.31 197 THR A N 1
ATOM 1461 C CA . THR A 1 197 ? -8.403 -0.690 1.890 1.00 95.31 197 THR A CA 1
ATOM 1462 C C . THR A 1 197 ? -7.001 -0.133 1.744 1.00 95.31 197 THR A C 1
ATOM 1464 O O . THR A 1 197 ? -6.727 0.973 2.214 1.00 95.31 197 THR A O 1
ATOM 1467 N N . TYR A 1 198 ? -6.115 -0.880 1.093 1.00 96.06 198 TYR A N 1
ATOM 1468 C CA . TYR A 1 198 ? -4.730 -0.458 0.925 1.00 96.06 198 TYR A CA 1
ATOM 1469 C C . TYR A 1 198 ? -4.133 -0.897 -0.412 1.00 96.06 198 TYR A C 1
ATOM 1471 O O . TYR A 1 198 ? -4.663 -1.763 -1.120 1.00 96.06 198 TYR A O 1
ATOM 1479 N N . ARG A 1 199 ? -3.007 -0.275 -0.757 1.00 96.31 199 ARG A N 1
ATOM 1480 C CA . ARG A 1 199 ? -2.109 -0.694 -1.831 1.00 96.31 199 ARG A CA 1
ATOM 1481 C C . ARG A 1 199 ? -0.661 -0.465 -1.405 1.00 96.31 199 ARG A C 1
ATOM 1483 O O . ARG A 1 199 ? -0.335 0.606 -0.917 1.00 96.31 199 ARG A O 1
ATOM 1490 N N . SER A 1 200 ? 0.189 -1.463 -1.614 1.00 95.06 200 SER A N 1
ATOM 1491 C CA . SER A 1 200 ? 1.643 -1.404 -1.441 1.00 95.06 200 SER A CA 1
ATOM 1492 C C . SER A 1 200 ? 2.279 -1.625 -2.799 1.00 95.06 200 SER A C 1
ATOM 1494 O O . SER A 1 200 ? 1.968 -2.620 -3.456 1.00 95.06 200 SER A O 1
ATOM 1496 N N . MET A 1 201 ? 3.132 -0.716 -3.254 1.00 93.69 201 MET A N 1
ATOM 1497 C CA . MET A 1 201 ? 3.773 -0.851 -4.557 1.00 93.69 201 MET A CA 1
ATOM 1498 C C . MET A 1 201 ? 5.215 -0.361 -4.546 1.00 93.69 201 MET A C 1
ATOM 1500 O O . MET A 1 201 ? 5.527 0.679 -3.968 1.00 93.69 201 MET A O 1
ATOM 1504 N N . ALA A 1 202 ? 6.077 -1.071 -5.271 1.00 92.81 202 ALA A N 1
ATOM 1505 C CA . ALA A 1 202 ? 7.432 -0.607 -5.516 1.00 92.81 202 ALA A CA 1
ATOM 1506 C C . ALA A 1 202 ? 7.436 0.491 -6.586 1.00 92.81 202 ALA A C 1
ATOM 1508 O O . ALA A 1 202 ? 6.972 0.257 -7.703 1.00 92.81 202 ALA A O 1
ATOM 1509 N N . ASN A 1 203 ? 7.998 1.673 -6.319 1.00 89.06 203 ASN A N 1
ATOM 1510 C CA . ASN A 1 203 ? 7.991 2.742 -7.333 1.00 89.06 203 ASN A CA 1
ATOM 1511 C C . ASN A 1 203 ? 8.954 2.472 -8.490 1.00 89.06 203 ASN A C 1
ATOM 1513 O O . ASN A 1 203 ? 8.797 3.025 -9.578 1.00 89.06 203 ASN A O 1
ATOM 1517 N N . LYS A 1 204 ? 9.942 1.600 -8.275 1.00 86.62 204 LYS A N 1
ATOM 1518 C CA . LYS A 1 204 ? 10.960 1.260 -9.264 1.00 86.62 204 LYS A CA 1
ATOM 1519 C C . LYS A 1 204 ? 11.008 -0.243 -9.495 1.00 86.62 204 LYS A C 1
ATOM 1521 O O . LYS A 1 204 ? 11.298 -1.006 -8.579 1.00 86.62 204 LYS A O 1
ATOM 1526 N N . VAL A 1 205 ? 10.802 -0.655 -10.744 1.00 86.56 205 VAL A N 1
ATOM 1527 C CA . VAL A 1 205 ? 11.020 -2.034 -11.192 1.00 86.56 205 VAL A CA 1
ATOM 1528 C C . VAL A 1 205 ? 12.151 -2.039 -12.205 1.00 86.56 205 VAL A C 1
ATOM 1530 O O . VAL A 1 205 ? 12.208 -1.208 -13.109 1.00 86.56 205 VAL A O 1
ATOM 1533 N N . GLN A 1 206 ? 13.082 -2.971 -12.034 1.00 86.12 206 GLN A N 1
ATOM 1534 C CA . GLN A 1 206 ? 14.129 -3.218 -13.016 1.00 86.12 206 GLN A CA 1
ATOM 1535 C C . GLN A 1 206 ? 13.755 -4.418 -13.867 1.00 86.12 206 GLN A C 1
ATOM 1537 O O . GLN A 1 206 ? 13.170 -5.376 -13.372 1.00 86.12 206 GLN A O 1
ATOM 1542 N N . TYR A 1 207 ? 14.124 -4.369 -15.138 1.00 85.94 207 TYR A N 1
ATOM 1543 C CA . TYR A 1 207 ? 13.825 -5.414 -16.101 1.00 85.94 207 TYR A CA 1
ATOM 1544 C C . TYR A 1 207 ? 15.110 -5.900 -16.761 1.00 85.94 207 TYR A C 1
ATOM 1546 O O . TYR A 1 207 ? 15.975 -5.099 -17.124 1.00 85.94 207 TYR A O 1
ATOM 1554 N N . VAL A 1 208 ? 15.217 -7.214 -16.949 1.00 86.75 208 VAL A N 1
ATOM 1555 C CA . VAL A 1 208 ? 16.358 -7.831 -17.628 1.00 86.75 208 VAL A CA 1
ATOM 1556 C C . VAL A 1 208 ? 16.092 -7.871 -19.132 1.00 86.75 208 VAL A C 1
ATOM 1558 O O . VAL A 1 208 ? 15.169 -8.537 -19.605 1.00 86.75 208 VAL A O 1
ATOM 1561 N N . TYR A 1 209 ? 16.914 -7.158 -19.898 1.00 79.62 209 TYR A N 1
ATOM 1562 C CA . TYR A 1 209 ? 16.885 -7.178 -21.361 1.00 79.62 209 TYR A CA 1
ATOM 1563 C C . TYR A 1 209 ? 17.710 -8.363 -21.903 1.00 79.62 209 TYR A C 1
ATOM 1565 O O . TYR A 1 209 ? 18.764 -8.648 -21.331 1.00 79.62 209 TYR A O 1
ATOM 1573 N N . PRO A 1 210 ? 17.297 -9.055 -22.990 1.00 84.12 210 PRO A N 1
ATOM 1574 C CA . PRO A 1 210 ? 16.136 -8.826 -23.872 1.00 84.12 210 PRO A CA 1
ATOM 1575 C C . PRO A 1 210 ? 14.833 -9.520 -23.447 1.00 84.12 210 PRO A C 1
ATOM 1577 O O . PRO A 1 210 ? 13.833 -9.428 -24.150 1.00 84.12 210 PRO A O 1
ATOM 1580 N N . PHE A 1 211 ? 14.821 -10.224 -22.317 1.00 79.75 211 PHE A N 1
ATOM 1581 C CA . PHE A 1 211 ? 13.707 -11.102 -21.941 1.00 79.75 211 PHE A CA 1
ATOM 1582 C C . PHE A 1 211 ? 12.491 -10.370 -21.365 1.00 79.75 211 PHE A C 1
ATOM 1584 O O . PHE A 1 211 ? 11.454 -10.989 -21.149 1.00 79.75 211 PHE A O 1
ATOM 1591 N N . THR A 1 212 ? 12.586 -9.055 -21.133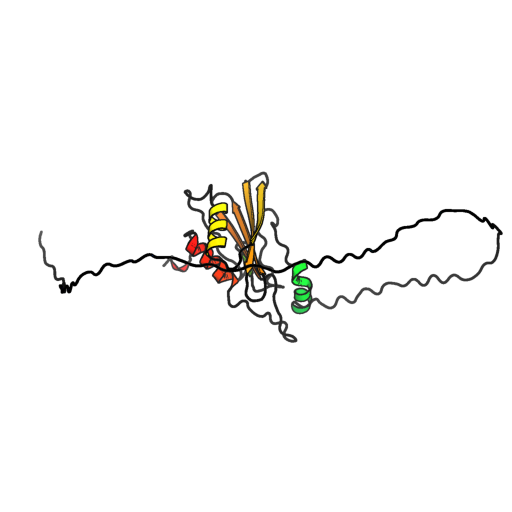 1.00 81.88 212 THR A N 1
ATOM 1592 C CA . THR A 1 212 ? 11.508 -8.227 -20.556 1.00 81.88 212 THR A CA 1
ATOM 1593 C C . THR A 1 212 ? 10.967 -8.779 -19.233 1.00 81.88 212 THR A C 1
ATOM 1595 O O . THR A 1 212 ? 9.843 -8.481 -18.841 1.00 81.88 212 THR A O 1
ATOM 1598 N N . THR A 1 213 ? 11.781 -9.564 -18.522 1.00 85.44 213 THR A N 1
ATOM 1599 C CA . THR A 1 213 ? 11.409 -10.156 -17.240 1.00 85.44 213 THR A CA 1
ATOM 1600 C C . THR A 1 213 ? 11.680 -9.146 -16.127 1.00 85.44 213 THR A C 1
ATOM 1602 O O . THR A 1 213 ? 12.819 -8.674 -16.011 1.00 85.44 213 THR A O 1
ATOM 1605 N N . PRO A 1 214 ? 10.673 -8.805 -15.311 1.00 85.62 214 PRO A N 1
ATOM 1606 C CA . PRO A 1 214 ? 10.859 -7.935 -14.162 1.00 85.62 214 PRO A CA 1
ATOM 1607 C C . PRO A 1 214 ? 11.651 -8.648 -13.068 1.00 85.62 214 PRO A C 1
ATOM 1609 O O . PRO A 1 214 ? 11.442 -9.830 -12.788 1.00 85.62 214 PRO A O 1
ATOM 1612 N N . LEU A 1 215 ? 12.541 -7.910 -12.414 1.00 86.81 215 LEU A N 1
ATOM 1613 C CA . LEU A 1 215 ? 13.182 -8.357 -11.191 1.00 86.81 215 LEU A CA 1
ATOM 1614 C C . LEU A 1 215 ? 12.172 -8.246 -10.045 1.00 86.81 215 LEU A C 1
ATOM 1616 O O . LEU A 1 215 ? 11.663 -7.161 -9.747 1.00 86.81 215 LEU A O 1
ATOM 1620 N N . GLY A 1 216 ? 11.877 -9.386 -9.426 1.00 84.19 216 GLY A N 1
ATOM 1621 C CA . GLY A 1 216 ? 10.969 -9.451 -8.289 1.00 84.19 216 GLY A CA 1
ATOM 1622 C C . GLY A 1 216 ? 11.509 -8.702 -7.071 1.00 84.19 216 GLY A C 1
ATOM 1623 O O . GLY A 1 216 ? 12.718 -8.578 -6.879 1.00 84.19 216 GLY A O 1
ATOM 1624 N N . ASP A 1 217 ? 10.600 -8.249 -6.217 1.00 85.62 217 ASP A N 1
ATOM 1625 C CA . ASP A 1 217 ? 10.902 -7.630 -4.923 1.00 85.62 217 ASP A CA 1
ATOM 1626 C C . ASP A 1 217 ? 11.076 -8.656 -3.782 1.00 85.62 217 ASP A C 1
ATOM 1628 O O . ASP A 1 217 ? 11.138 -8.286 -2.612 1.00 85.62 217 ASP A O 1
ATOM 1632 N N . PHE A 1 218 ? 11.126 -9.956 -4.102 1.00 88.19 218 PHE A N 1
ATOM 1633 C CA . PHE A 1 218 ? 11.184 -11.067 -3.139 1.00 88.19 218 PHE A CA 1
ATOM 1634 C C . PHE A 1 218 ? 10.051 -11.041 -2.093 1.00 88.19 218 PHE A C 1
ATOM 1636 O O . PHE A 1 218 ? 10.236 -11.450 -0.935 1.00 88.19 218 PHE A O 1
ATOM 1643 N N . GLY A 1 219 ? 8.878 -10.546 -2.504 1.00 88.19 219 GLY A N 1
ATOM 1644 C CA . GLY A 1 219 ? 7.706 -10.402 -1.651 1.00 88.19 219 GLY A CA 1
ATOM 1645 C C . GLY A 1 219 ? 7.860 -9.299 -0.607 1.00 88.19 219 GLY A C 1
ATOM 1646 O O . GLY A 1 219 ? 7.229 -9.381 0.445 1.00 88.19 219 GLY A O 1
ATOM 1647 N N . ALA A 1 220 ? 8.718 -8.300 -0.846 1.00 91.69 220 ALA A N 1
ATOM 1648 C CA . ALA A 1 220 ? 8.884 -7.162 0.052 1.00 91.69 220 ALA A CA 1
ATOM 1649 C C . ALA A 1 220 ? 7.549 -6.445 0.291 1.00 91.69 220 ALA A C 1
ATOM 1651 O O . ALA A 1 220 ? 7.186 -6.258 1.450 1.00 91.69 220 ALA A O 1
ATOM 1652 N N . GLN A 1 221 ? 6.765 -6.159 -0.760 1.00 92.62 221 GLN A N 1
ATOM 1653 C CA . GLN A 1 221 ? 5.450 -5.515 -0.608 1.00 92.62 221 GLN A CA 1
ATOM 1654 C C . GLN A 1 221 ? 4.519 -6.315 0.309 1.00 92.62 221 GLN A C 1
ATOM 1656 O O . GLN A 1 221 ? 3.891 -5.760 1.210 1.00 92.62 221 GLN A O 1
ATOM 1661 N N . GLN A 1 222 ? 4.468 -7.636 0.124 1.00 92.06 222 GLN A N 1
ATOM 1662 C CA . GLN A 1 222 ? 3.645 -8.504 0.962 1.00 92.06 222 GLN A CA 1
ATOM 1663 C C . GLN A 1 222 ? 4.117 -8.485 2.422 1.00 92.06 222 GLN A C 1
ATOM 1665 O O . GLN A 1 222 ? 3.294 -8.404 3.331 1.00 92.06 222 GLN A O 1
ATOM 1670 N N . LYS A 1 223 ? 5.434 -8.512 2.656 1.00 92.88 223 LYS A N 1
ATOM 1671 C CA . LYS A 1 223 ? 6.022 -8.452 4.002 1.00 92.88 223 LYS A CA 1
ATOM 1672 C C . LYS A 1 223 ? 5.757 -7.118 4.694 1.00 92.88 223 LYS A C 1
ATOM 1674 O O . LYS A 1 223 ? 5.503 -7.120 5.892 1.00 92.88 223 LYS A O 1
ATOM 1679 N N . HIS A 1 224 ? 5.786 -6.000 3.965 1.00 92.38 224 HIS A N 1
ATOM 1680 C CA . HIS A 1 224 ? 5.456 -4.686 4.520 1.00 92.38 224 HIS A CA 1
ATOM 1681 C C . HIS A 1 224 ? 4.021 -4.661 5.052 1.00 92.38 224 HIS A C 1
ATOM 1683 O O . HIS A 1 224 ? 3.801 -4.286 6.202 1.00 92.38 224 HIS A O 1
ATOM 1689 N N . ILE A 1 225 ? 3.063 -5.120 4.243 1.00 93.25 225 ILE A N 1
ATOM 1690 C CA . ILE A 1 225 ? 1.653 -5.208 4.636 1.00 93.25 225 ILE A CA 1
ATOM 1691 C C . ILE A 1 225 ? 1.451 -6.203 5.781 1.00 93.25 225 ILE A C 1
ATOM 1693 O O . ILE A 1 225 ? 0.732 -5.891 6.725 1.00 93.25 225 ILE A O 1
ATOM 1697 N N . GLN A 1 226 ? 2.105 -7.365 5.741 1.00 92.25 226 GLN A N 1
ATOM 1698 C CA . GLN A 1 226 ? 2.005 -8.357 6.811 1.00 92.25 226 GLN A CA 1
ATOM 1699 C C . GLN A 1 226 ? 2.519 -7.807 8.146 1.00 92.25 226 GLN A C 1
ATOM 1701 O O . GLN A 1 226 ? 1.806 -7.881 9.138 1.00 92.25 226 GLN A O 1
ATOM 1706 N N . ALA A 1 227 ? 3.692 -7.168 8.158 1.00 92.81 227 ALA A N 1
ATOM 1707 C CA . ALA A 1 227 ? 4.254 -6.570 9.368 1.00 92.81 227 ALA A CA 1
ATOM 1708 C C . ALA A 1 227 ? 3.350 -5.475 9.960 1.00 92.81 227 ALA A C 1
ATOM 1710 O O . ALA A 1 227 ? 3.238 -5.359 11.177 1.00 92.81 227 ALA A O 1
ATOM 1711 N N . LEU A 1 228 ? 2.681 -4.688 9.109 1.00 94.31 228 LEU A N 1
ATOM 1712 C CA . LEU A 1 228 ? 1.691 -3.708 9.565 1.00 94.31 228 LEU A CA 1
ATOM 1713 C C . LEU A 1 228 ? 0.449 -4.379 10.150 1.00 94.31 228 LEU A C 1
ATOM 1715 O O . LEU A 1 228 ? -0.042 -3.932 11.182 1.00 94.31 228 LEU A O 1
ATOM 1719 N N . GLY A 1 229 ? -0.050 -5.439 9.511 1.00 91.44 229 GLY A N 1
ATOM 1720 C CA . GLY A 1 229 ? -1.168 -6.225 10.029 1.00 91.44 229 GLY A CA 1
ATOM 1721 C C . GLY A 1 229 ? -0.859 -6.825 11.402 1.00 91.44 229 GLY A C 1
ATOM 1722 O O . GLY A 1 229 ? -1.674 -6.702 12.314 1.00 91.44 229 GLY A O 1
ATOM 1723 N N . ASP A 1 230 ? 0.343 -7.384 11.565 1.00 91.19 230 ASP A N 1
ATOM 1724 C CA . ASP A 1 230 ? 0.814 -7.984 12.816 1.00 91.19 230 ASP A CA 1
ATOM 1725 C C . ASP A 1 230 ? 0.943 -6.942 13.945 1.00 91.19 230 ASP A C 1
ATOM 1727 O O . ASP A 1 230 ? 0.517 -7.201 15.069 1.00 91.19 230 ASP A O 1
ATOM 1731 N N . GLU A 1 231 ? 1.474 -5.749 13.650 1.00 93.12 231 GLU A N 1
ATOM 1732 C CA . GLU A 1 231 ? 1.601 -4.645 14.619 1.00 93.12 231 GLU A CA 1
ATOM 1733 C C . GLU A 1 231 ? 0.238 -4.064 15.025 1.00 93.12 231 GLU A C 1
ATOM 1735 O O . GLU A 1 231 ? 0.009 -3.723 16.186 1.00 93.12 231 GLU A O 1
ATOM 1740 N N . LEU A 1 232 ? -0.688 -3.946 14.070 1.00 92.81 232 LEU A N 1
ATOM 1741 C CA . LEU A 1 232 ? -2.031 -3.425 14.324 1.00 92.81 232 LEU A CA 1
ATOM 1742 C C . LEU A 1 232 ? -2.923 -4.452 15.036 1.00 92.81 232 LEU A C 1
ATOM 1744 O O . LEU A 1 232 ? -3.865 -4.065 15.731 1.00 92.81 232 LEU A O 1
ATOM 1748 N N . GLY A 1 233 ? -2.650 -5.748 14.861 1.00 89.69 233 GLY A N 1
ATOM 1749 C CA . GLY A 1 233 ? -3.489 -6.836 15.364 1.00 89.69 233 GLY A CA 1
ATOM 1750 C C . GLY A 1 233 ? -4.888 -6.853 14.741 1.00 89.69 233 GLY A C 1
ATOM 1751 O O . GLY A 1 233 ? -5.825 -7.391 15.332 1.00 89.69 233 GLY A O 1
ATOM 1752 N N . TRP A 1 234 ? -5.058 -6.218 13.580 1.00 88.69 234 TRP A N 1
ATOM 1753 C CA . TRP A 1 234 ? -6.329 -6.181 12.863 1.00 88.69 234 TRP A CA 1
ATOM 1754 C C . TRP A 1 234 ? -6.508 -7.467 12.062 1.00 88.69 234 TRP A C 1
ATOM 1756 O O . TRP A 1 234 ? -5.563 -7.991 11.474 1.00 88.69 234 TRP A O 1
ATOM 1766 N N . LEU A 1 235 ? -7.730 -8.000 12.069 1.00 66.44 235 LEU A N 1
ATOM 1767 C CA . LEU A 1 235 ? -8.020 -9.294 11.463 1.00 66.44 235 LEU A CA 1
ATOM 1768 C C . LEU A 1 235 ? -7.843 -9.219 9.941 1.00 66.44 235 LEU A C 1
ATOM 1770 O O . LEU A 1 235 ? -8.499 -8.433 9.255 1.00 66.44 235 LEU A O 1
ATOM 1774 N N . LEU A 1 236 ? -6.971 -10.081 9.421 1.00 65.12 236 LEU A N 1
ATOM 1775 C CA . LEU A 1 236 ? -7.009 -10.541 8.040 1.00 65.12 236 LEU A CA 1
ATOM 1776 C C . LEU A 1 236 ? -8.000 -11.711 8.006 1.00 65.12 236 LEU A C 1
ATOM 1778 O O . LEU A 1 236 ? -7.771 -12.693 8.714 1.00 65.12 236 LEU A O 1
ATOM 1782 N N . PRO A 1 237 ? -9.093 -11.651 7.230 1.00 60.03 237 PRO A N 1
ATOM 1783 C CA . PRO A 1 237 ? -9.885 -12.839 6.952 1.00 60.03 237 PRO A CA 1
ATOM 1784 C C . PRO A 1 237 ? -8.980 -13.861 6.244 1.00 60.03 237 PRO A C 1
ATOM 1786 O O . PRO A 1 237 ? -8.684 -13.716 5.059 1.00 60.03 237 PRO A O 1
ATOM 1789 N N . ASP A 1 238 ? -8.483 -14.854 6.981 1.00 54.66 238 ASP A N 1
ATOM 1790 C CA . ASP A 1 238 ? -7.671 -15.940 6.437 1.00 54.66 238 ASP A CA 1
ATOM 1791 C C . ASP A 1 238 ? -8.561 -17.154 6.141 1.00 54.66 238 ASP A C 1
ATOM 1793 O O . ASP A 1 238 ? -9.245 -17.679 7.026 1.00 54.66 238 ASP A O 1
ATOM 1797 N N . PHE A 1 239 ? -8.555 -17.604 4.885 1.00 56.09 239 PHE A N 1
ATOM 1798 C CA . PHE A 1 239 ? -9.370 -18.729 4.414 1.00 56.09 239 PHE A CA 1
ATOM 1799 C C . PHE A 1 239 ? -8.892 -20.074 4.972 1.00 56.09 239 PHE A C 1
ATOM 1801 O O . PHE A 1 239 ? -9.661 -21.036 4.970 1.00 56.09 239 PHE A O 1
ATOM 1808 N N . ASP A 1 240 ? -7.660 -20.155 5.484 1.00 54.75 240 ASP A N 1
ATOM 1809 C CA . ASP A 1 240 ? -7.097 -21.409 6.001 1.00 54.75 240 ASP A CA 1
ATOM 1810 C C . ASP A 1 240 ? -7.660 -21.806 7.384 1.00 54.75 240 ASP A C 1
ATOM 1812 O O . ASP A 1 240 ? -7.440 -22.918 7.866 1.00 54.75 240 ASP A O 1
ATOM 1816 N N . THR A 1 241 ? -8.442 -20.924 8.021 1.00 49.47 241 THR A N 1
ATOM 1817 C CA . THR A 1 241 ? -9.080 -21.186 9.326 1.00 49.47 241 THR A CA 1
ATOM 1818 C C . THR A 1 241 ? -10.483 -21.793 9.236 1.00 49.47 241 THR A C 1
ATOM 1820 O O . THR A 1 241 ? -11.017 -22.252 10.246 1.00 49.47 241 THR A O 1
ATOM 1823 N N . THR A 1 242 ? -11.075 -21.873 8.041 1.00 43.50 242 THR A N 1
ATOM 1824 C CA . THR A 1 242 ? -12.321 -22.619 7.808 1.00 43.50 242 THR A CA 1
ATOM 1825 C C . THR A 1 242 ? -12.013 -24.056 7.399 1.00 43.50 242 THR A C 1
ATOM 1827 O O . THR A 1 242 ? -11.922 -24.363 6.210 1.00 43.50 242 THR A O 1
ATOM 1830 N N . LYS A 1 243 ? -11.859 -24.945 8.384 1.00 35.81 243 LYS A N 1
ATOM 1831 C CA . LYS A 1 243 ? -11.790 -26.395 8.175 1.00 35.81 243 LYS A CA 1
ATOM 1832 C C . LYS A 1 243 ? -12.752 -27.135 9.091 1.00 35.81 243 LYS A C 1
ATOM 1834 O O . LYS A 1 243 ? -12.843 -26.745 10.275 1.00 35.81 243 LYS A O 1
#